Protein AF-A0A183FXY1-F1 (afdb_monomer_lite)

InterPro domains:
  IPR011538 NADH-ubiquinone oxidoreductase 51kDa subunit, FMN-binding domain [PF01512] (87-185)
  IPR037225 NADH-ubiquinone oxidoreductase 51kDa subunit, FMN-binding domain superfamily [G3DSA:3.40.50.11540] (92-187)
  IPR037225 NADH-ubiquinone oxidoreductase 51kDa subunit, FMN-binding domain superfamily [SSF142019] (44-185)
  IPR050837 Complex I 51 kDa subunit [PTHR11780] (28-186)

Sequence (188 aa):
MASPIFLGSRAFGAVTRVAIRGTATAAPTQQKKPEKTSFGNLKDSDRIFTNLYGRHDYRLKGALARGDWYKTKEIILKGSEWIINEVRTSGLRGRGGAGFPAGMKWSFMSKPFDGRPKYLVVNADEGEPGTCKDREIMRHDPHKLIEGCLIAGVAMGARAAYIYIRGEFYNEACILQEAIAEAYKVRD

pLDDT: mean 84.93, std 19.51, range [33.94, 98.12]

Organism: Heligmosomoides polygyrus (NCBI:txid6339)

Structure (mmCIF, N/CA/C/O backbone):
data_AF-A0A183FXY1-F1
#
_entry.id   AF-A0A183FXY1-F1
#
loop_
_atom_site.group_PDB
_atom_site.id
_atom_site.type_symbol
_atom_site.label_atom_id
_atom_site.label_alt_id
_atom_site.label_comp_id
_atom_site.label_asym_id
_atom_site.label_entity_id
_atom_site.label_seq_id
_atom_site.pdbx_PDB_ins_code
_atom_site.Cartn_x
_atom_site.Cartn_y
_atom_site.Cartn_z
_atom_site.occupancy
_atom_site.B_iso_or_equiv
_atom_site.auth_seq_id
_atom_site.auth_comp_id
_atom_site.auth_asym_id
_atom_site.auth_atom_id
_atom_site.pdbx_PDB_model_num
ATOM 1 N N . MET A 1 1 ? 43.229 -16.979 120.123 1.00 41.72 1 MET A N 1
ATOM 2 C CA . MET A 1 1 ? 42.883 -17.486 118.778 1.00 41.72 1 MET A CA 1
ATOM 3 C C . MET A 1 1 ? 41.451 -17.084 118.472 1.00 41.72 1 MET A C 1
ATOM 5 O O . MET A 1 1 ? 40.574 -17.463 119.234 1.00 41.72 1 MET A O 1
ATOM 9 N N . ALA A 1 2 ? 41.222 -16.320 117.406 1.00 36.84 2 ALA A N 1
ATOM 10 C CA . ALA A 1 2 ? 39.918 -16.182 116.760 1.00 36.84 2 ALA A CA 1
ATOM 11 C C . ALA A 1 2 ? 40.165 -15.861 115.277 1.00 36.84 2 ALA A C 1
ATOM 13 O O . ALA A 1 2 ? 40.899 -14.926 114.962 1.00 36.84 2 ALA A O 1
ATOM 14 N N . SER A 1 3 ? 39.621 -16.713 114.409 1.00 35.75 3 SER A N 1
ATOM 15 C CA . SER A 1 3 ? 39.750 -16.696 112.949 1.00 35.75 3 SER A CA 1
ATOM 16 C C . SER A 1 3 ? 38.706 -15.783 112.277 1.00 35.75 3 SER A C 1
ATOM 18 O O . SER A 1 3 ? 37.659 -15.531 112.872 1.00 35.75 3 SER A O 1
ATOM 20 N N . PRO A 1 4 ? 38.955 -15.329 111.031 1.00 48.28 4 PRO A N 1
ATOM 21 C CA . PRO A 1 4 ? 38.070 -14.463 110.245 1.00 48.28 4 PRO A CA 1
ATOM 22 C C . PRO A 1 4 ? 37.174 -15.261 109.278 1.00 48.28 4 PRO A C 1
ATOM 24 O O . PRO A 1 4 ? 37.560 -16.356 108.879 1.00 48.28 4 PRO A O 1
ATOM 27 N N . ILE A 1 5 ? 36.041 -14.698 108.822 1.00 39.12 5 ILE A N 1
ATOM 28 C CA . ILE A 1 5 ? 35.325 -15.151 107.606 1.00 39.12 5 ILE A CA 1
ATOM 29 C C . ILE A 1 5 ? 34.769 -13.954 106.804 1.00 39.12 5 ILE A C 1
ATOM 31 O O . ILE A 1 5 ? 34.380 -12.926 107.350 1.00 39.12 5 ILE A O 1
ATOM 35 N N . PHE A 1 6 ? 34.824 -14.151 105.485 1.00 35.97 6 PHE A N 1
ATOM 36 C CA . PHE A 1 6 ? 34.785 -13.267 104.320 1.00 35.97 6 PHE A CA 1
ATOM 37 C C . PHE A 1 6 ? 33.468 -12.537 103.987 1.00 35.97 6 PHE A C 1
ATOM 39 O 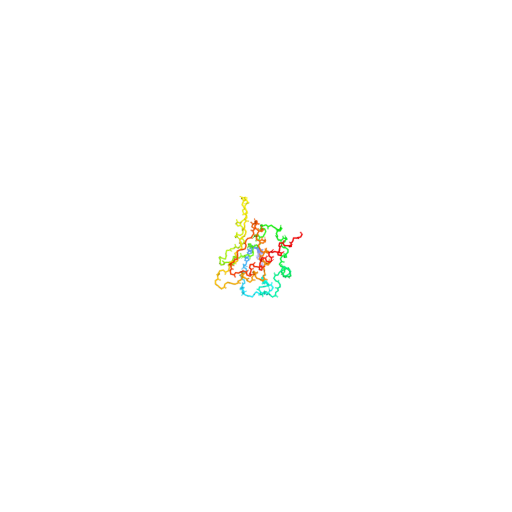O . PHE A 1 6 ? 32.367 -12.992 104.284 1.00 35.97 6 PHE A O 1
ATOM 46 N N . LEU A 1 7 ? 33.643 -11.431 103.250 1.00 37.41 7 LEU A N 1
ATOM 47 C CA . LEU A 1 7 ? 32.643 -10.510 102.705 1.00 37.41 7 LEU A CA 1
ATOM 48 C C . LEU A 1 7 ? 32.121 -10.967 101.324 1.00 37.41 7 LEU A C 1
ATOM 50 O O . LEU A 1 7 ? 32.873 -11.490 100.503 1.00 37.41 7 LEU A O 1
ATOM 54 N N . GLY A 1 8 ? 30.825 -10.749 101.082 1.00 33.94 8 GLY A N 1
ATOM 55 C CA . GLY A 1 8 ? 30.068 -11.263 99.939 1.00 33.94 8 GLY A CA 1
ATOM 56 C C . GLY A 1 8 ? 30.298 -10.579 98.586 1.00 33.94 8 GLY A C 1
ATOM 57 O O . GLY A 1 8 ? 30.745 -9.438 98.487 1.00 33.94 8 GLY A O 1
ATOM 58 N N . SER A 1 9 ? 29.916 -11.293 97.528 1.00 38.78 9 SER A N 1
ATOM 59 C CA . SER A 1 9 ? 29.898 -10.835 96.137 1.00 38.78 9 SER A CA 1
ATOM 60 C C . SER A 1 9 ? 28.457 -10.809 95.606 1.00 38.78 9 SER A C 1
ATOM 62 O O . SER A 1 9 ? 27.709 -11.777 95.728 1.00 38.78 9 SER A O 1
ATOM 64 N N . ARG A 1 10 ? 28.049 -9.663 95.041 1.00 40.28 10 ARG A N 1
ATOM 65 C CA . ARG A 1 10 ? 26.762 -9.461 94.354 1.00 40.28 10 ARG A CA 1
ATOM 66 C C . ARG A 1 10 ? 26.875 -9.905 92.893 1.00 40.28 10 ARG A C 1
ATOM 68 O O . ARG A 1 10 ? 27.791 -9.482 92.195 1.00 40.28 10 ARG A O 1
ATOM 75 N N . ALA A 1 11 ? 25.907 -10.691 92.429 1.00 41.00 11 ALA A N 1
ATOM 76 C CA . ALA A 1 11 ? 25.738 -11.058 91.026 1.00 41.00 11 ALA A CA 1
ATOM 77 C C . ALA A 1 11 ? 25.043 -9.928 90.238 1.00 41.00 11 ALA A C 1
ATOM 79 O O . ALA A 1 11 ? 24.015 -9.411 90.675 1.00 41.00 11 ALA A O 1
ATOM 80 N N . PHE A 1 12 ? 25.583 -9.567 89.070 1.00 43.31 12 PHE A N 1
ATOM 81 C CA . PHE A 1 12 ? 24.933 -8.700 88.081 1.00 43.31 12 PHE A CA 1
ATOM 82 C C . PHE A 1 12 ? 24.407 -9.556 86.920 1.00 43.31 12 PHE A C 1
ATOM 84 O O . PHE A 1 12 ? 25.153 -10.337 86.332 1.00 43.31 12 PHE A O 1
ATOM 91 N N . GLY A 1 13 ? 23.111 -9.425 86.623 1.00 37.84 13 GLY A N 1
ATOM 92 C CA . GLY A 1 13 ? 22.414 -10.150 85.559 1.00 37.84 13 GLY A CA 1
ATOM 93 C C . GLY A 1 13 ? 22.766 -9.655 84.152 1.00 37.84 13 GLY A C 1
ATOM 94 O O . GLY A 1 13 ? 23.049 -8.477 83.938 1.00 37.84 13 GLY A O 1
ATOM 95 N N . ALA A 1 14 ? 22.743 -10.577 83.189 1.00 46.25 14 ALA A N 1
ATOM 96 C CA . ALA A 1 14 ? 23.052 -10.329 81.786 1.00 46.25 14 ALA A CA 1
ATOM 97 C C . ALA A 1 14 ? 21.961 -9.489 81.095 1.00 46.25 14 ALA A C 1
ATOM 99 O O . ALA A 1 14 ? 20.784 -9.844 81.109 1.00 46.25 14 ALA A O 1
ATOM 100 N N . VAL A 1 15 ? 22.362 -8.394 80.445 1.00 49.00 15 VAL A N 1
ATOM 101 C CA . VAL A 1 15 ? 21.489 -7.557 79.610 1.00 49.00 15 VAL A CA 1
ATOM 102 C C . VAL A 1 15 ? 21.412 -8.163 78.207 1.00 49.00 15 VAL A C 1
ATOM 104 O O . VAL A 1 15 ? 22.404 -8.212 77.481 1.00 49.00 15 VAL A O 1
ATOM 107 N N . THR A 1 16 ? 20.230 -8.622 77.805 1.00 44.84 16 THR A N 1
ATOM 108 C CA . THR A 1 16 ? 19.962 -9.107 76.445 1.00 44.84 16 THR A CA 1
ATOM 109 C C . THR A 1 16 ? 19.869 -7.916 75.484 1.00 44.84 16 THR A C 1
ATOM 111 O O . THR A 1 16 ? 19.003 -7.056 75.632 1.00 44.84 16 THR A O 1
ATOM 114 N N . ARG A 1 17 ? 20.753 -7.837 74.480 1.00 46.50 17 ARG A N 1
ATOM 115 C CA . ARG A 1 17 ? 20.643 -6.850 73.390 1.00 46.50 17 ARG A CA 1
ATOM 116 C C . ARG A 1 17 ? 19.434 -7.187 72.511 1.00 46.50 17 ARG A C 1
ATOM 118 O O . ARG A 1 17 ? 19.449 -8.188 71.800 1.00 46.50 17 ARG A O 1
ATOM 125 N N . VAL A 1 18 ? 18.418 -6.327 72.511 1.00 46.75 18 VAL A N 1
ATOM 126 C CA . VAL A 1 18 ? 17.341 -6.345 71.512 1.00 46.75 18 VAL A CA 1
ATOM 127 C C . VAL A 1 18 ? 17.894 -5.776 70.203 1.00 46.75 18 VAL A C 1
ATOM 129 O O . VAL A 1 18 ? 18.288 -4.613 70.140 1.00 46.75 18 VAL A O 1
ATOM 132 N N . ALA A 1 19 ? 17.956 -6.597 69.154 1.00 50.25 19 ALA A N 1
ATOM 133 C CA . ALA A 1 19 ? 18.307 -6.144 67.814 1.00 50.25 19 ALA A CA 1
ATOM 134 C C . ALA A 1 19 ? 17.105 -5.419 67.187 1.00 50.25 19 ALA A C 1
ATOM 136 O O . ALA A 1 19 ? 16.109 -6.045 66.826 1.00 50.25 19 ALA A O 1
ATOM 137 N N . ILE A 1 20 ? 17.200 -4.097 67.044 1.00 50.25 20 ILE A N 1
ATOM 138 C CA . ILE A 1 20 ? 16.256 -3.308 66.248 1.00 50.25 20 ILE A CA 1
ATOM 139 C C . ILE A 1 20 ? 16.501 -3.669 64.776 1.00 50.25 20 ILE A C 1
ATOM 141 O O . ILE A 1 20 ? 17.513 -3.283 64.192 1.00 50.25 20 ILE A O 1
ATOM 145 N N . ARG A 1 21 ? 15.594 -4.444 64.169 1.00 49.81 21 ARG A N 1
ATOM 146 C CA . ARG A 1 21 ? 15.579 -4.652 62.714 1.00 49.81 21 ARG A CA 1
ATOM 147 C C . ARG A 1 21 ? 15.160 -3.341 62.051 1.00 49.81 21 ARG A C 1
ATOM 149 O O . ARG A 1 21 ? 13.977 -3.020 62.014 1.00 49.81 21 ARG A O 1
ATOM 156 N N . GLY A 1 22 ? 16.127 -2.590 61.530 1.00 46.25 22 GLY A N 1
ATOM 157 C CA . GLY A 1 22 ? 15.848 -1.507 60.594 1.00 46.25 22 GLY A CA 1
ATOM 158 C C . GLY A 1 22 ? 15.156 -2.073 59.353 1.00 46.25 22 GLY A C 1
ATOM 159 O O . GLY A 1 22 ? 15.640 -3.033 58.752 1.00 46.25 22 GLY A O 1
ATOM 160 N N . THR A 1 23 ? 14.010 -1.510 58.975 1.00 50.78 23 THR A N 1
ATOM 161 C CA . THR A 1 23 ? 13.361 -1.801 57.695 1.00 50.78 23 THR A CA 1
ATOM 162 C C . THR A 1 23 ? 14.229 -1.228 56.583 1.00 50.78 23 THR A C 1
ATOM 164 O O . THR A 1 23 ? 14.208 -0.025 56.331 1.00 50.78 23 THR A O 1
ATOM 167 N N . ALA A 1 24 ? 15.030 -2.081 55.944 1.00 49.75 24 ALA A N 1
ATOM 168 C CA . ALA A 1 24 ? 15.768 -1.716 54.746 1.00 49.75 24 ALA A CA 1
ATOM 169 C C . ALA A 1 24 ? 14.765 -1.348 53.644 1.00 49.75 24 ALA A C 1
ATOM 171 O O . ALA A 1 24 ? 14.022 -2.196 53.152 1.00 49.75 24 ALA A O 1
ATOM 172 N N . THR A 1 25 ? 14.721 -0.072 53.273 1.00 54.16 25 THR A N 1
ATOM 173 C CA . THR A 1 25 ? 14.033 0.388 52.067 1.00 54.16 25 THR A CA 1
ATOM 174 C C . THR A 1 25 ? 14.693 -0.272 50.860 1.00 54.16 25 THR A C 1
ATOM 176 O O . THR A 1 25 ? 15.903 -0.127 50.669 1.00 54.16 25 THR A O 1
ATOM 179 N N . ALA A 1 26 ? 13.919 -1.011 50.061 1.00 60.72 26 ALA A N 1
ATOM 180 C CA . ALA A 1 26 ? 14.398 -1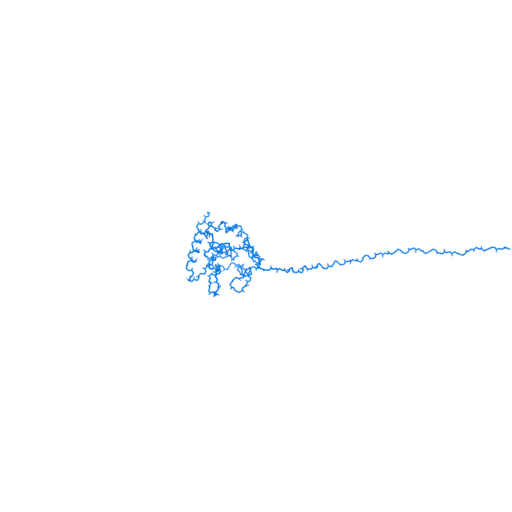.577 48.807 1.00 60.72 26 ALA A CA 1
ATOM 181 C C . ALA A 1 26 ? 14.971 -0.456 47.927 1.00 60.72 26 ALA A C 1
ATOM 183 O O . ALA A 1 26 ? 14.328 0.576 47.726 1.00 60.72 26 ALA A O 1
ATOM 184 N N . ALA A 1 27 ? 16.194 -0.650 47.433 1.00 49.69 27 ALA A N 1
ATOM 185 C CA . ALA A 1 27 ? 16.814 0.276 46.499 1.00 49.69 27 ALA A CA 1
ATOM 186 C C . ALA A 1 27 ? 15.929 0.418 45.246 1.00 49.69 27 ALA A C 1
ATOM 188 O O . ALA A 1 27 ? 15.354 -0.581 44.800 1.00 49.69 27 ALA A O 1
ATOM 189 N N . PRO A 1 28 ? 15.816 1.621 44.654 1.00 49.09 28 PRO A N 1
ATOM 190 C CA . PRO A 1 28 ? 15.123 1.781 43.386 1.00 49.09 28 PRO A CA 1
ATOM 191 C C . PRO A 1 28 ? 15.763 0.844 42.360 1.00 49.09 28 PRO A C 1
ATOM 193 O O . PRO A 1 28 ? 16.985 0.830 42.196 1.00 49.09 28 PRO A O 1
ATOM 196 N N . THR A 1 29 ? 14.939 0.043 41.683 1.00 49.53 29 THR A N 1
ATOM 197 C CA . THR A 1 29 ? 15.362 -0.761 40.535 1.00 49.53 29 THR A CA 1
ATOM 198 C C . THR A 1 29 ? 16.107 0.146 39.567 1.00 49.53 29 THR A C 1
ATOM 200 O O . THR A 1 29 ? 15.514 1.067 39.002 1.00 49.53 29 THR A O 1
ATOM 203 N N . GLN A 1 30 ? 17.410 -0.093 39.404 1.00 51.34 30 GLN A N 1
ATOM 204 C CA . GLN A 1 30 ? 18.225 0.597 38.413 1.00 51.34 30 GLN A CA 1
ATOM 205 C C . GLN A 1 30 ? 17.565 0.395 37.050 1.00 51.34 30 GLN A C 1
ATOM 207 O O . GLN A 1 30 ? 17.509 -0.722 36.535 1.00 51.34 30 GLN A O 1
ATOM 212 N N . GLN A 1 31 ? 17.028 1.475 36.480 1.00 53.31 31 GLN A N 1
ATOM 213 C CA . GLN A 1 31 ? 16.555 1.469 35.104 1.00 53.31 31 GLN A CA 1
ATOM 214 C C . GLN A 1 31 ? 17.722 1.030 34.221 1.00 53.31 31 GLN A C 1
ATOM 216 O O . GLN A 1 31 ? 18.785 1.657 34.215 1.00 53.31 31 GLN A O 1
ATOM 221 N N . LYS A 1 32 ? 17.531 -0.097 33.528 1.00 50.72 32 LYS A N 1
ATOM 222 C CA . LYS A 1 32 ? 18.525 -0.685 32.634 1.00 50.72 32 LYS A CA 1
ATOM 223 C C . LYS A 1 32 ? 18.916 0.391 31.618 1.00 50.72 32 LYS A C 1
ATOM 225 O O . LYS A 1 32 ? 18.077 0.854 30.848 1.00 50.72 32 LYS A O 1
ATOM 230 N N . LYS A 1 33 ? 20.173 0.835 31.666 1.00 40.84 33 LYS A N 1
ATOM 231 C CA . LYS A 1 33 ? 20.731 1.808 30.720 1.00 40.84 33 LYS A CA 1
ATOM 232 C C . LYS A 1 33 ? 20.474 1.272 29.301 1.00 40.84 33 LYS A C 1
ATOM 234 O O . LYS A 1 33 ? 20.730 0.083 29.098 1.00 40.84 33 LYS A O 1
ATOM 239 N N . PRO A 1 34 ? 19.948 2.074 28.355 1.00 57.94 34 PRO A N 1
ATOM 240 C CA . PRO A 1 34 ? 19.624 1.572 27.025 1.00 57.94 34 PRO A CA 1
ATOM 241 C C . PRO A 1 34 ? 20.876 0.940 26.414 1.00 57.94 34 PRO A C 1
ATOM 243 O O . PRO A 1 34 ? 21.945 1.556 26.393 1.00 57.94 34 PRO A O 1
ATOM 246 N N . GLU A 1 35 ? 20.757 -0.322 25.999 1.00 71.44 35 GLU A N 1
ATOM 247 C CA . GLU A 1 35 ? 21.841 -1.036 25.330 1.00 71.44 35 GLU A CA 1
ATOM 248 C C . GLU A 1 35 ? 22.253 -0.253 24.082 1.00 71.44 35 GLU A C 1
ATOM 250 O O . GLU A 1 35 ? 21.414 0.292 23.364 1.00 71.44 35 GLU A O 1
ATOM 255 N N . LYS A 1 36 ? 23.563 -0.164 23.831 1.00 67.75 36 LYS A N 1
ATOM 256 C CA . LYS A 1 36 ? 24.077 0.426 22.594 1.00 67.75 36 LYS A CA 1
ATOM 257 C C . LYS A 1 36 ? 23.619 -0.454 21.434 1.00 67.75 36 LYS A C 1
ATOM 259 O O . LYS A 1 36 ? 24.206 -1.503 21.187 1.00 67.75 36 LYS A O 1
ATOM 264 N N . THR A 1 37 ? 22.576 -0.038 20.733 1.00 80.56 37 THR A N 1
ATOM 265 C CA . THR A 1 37 ? 22.084 -0.744 19.553 1.00 80.56 37 THR A CA 1
ATOM 266 C C . THR A 1 37 ? 22.901 -0.336 18.330 1.00 80.56 37 THR A C 1
ATOM 268 O O . THR A 1 37 ? 23.077 0.852 18.058 1.00 80.56 37 THR A O 1
ATOM 271 N N . SER A 1 38 ? 23.410 -1.319 17.587 1.00 87.62 38 SER A N 1
ATOM 272 C CA . SER A 1 38 ? 23.943 -1.109 16.237 1.00 87.62 38 SER A CA 1
ATOM 273 C C . SER A 1 38 ? 22.779 -1.106 15.242 1.00 87.62 38 SER A C 1
ATOM 275 O O . SER A 1 38 ? 21.894 -1.955 15.329 1.00 87.62 38 SER A O 1
ATOM 277 N N . PHE A 1 39 ? 22.762 -0.145 14.318 1.00 89.25 39 PHE A N 1
ATOM 278 C CA . PHE A 1 39 ? 21.725 -0.000 13.292 1.00 89.25 39 PHE A CA 1
ATOM 279 C C . PHE A 1 39 ? 22.296 -0.308 11.901 1.00 89.25 39 PHE A C 1
ATOM 281 O O . PHE A 1 39 ? 23.498 -0.192 11.684 1.00 89.25 39 PHE A O 1
ATOM 288 N N . GLY A 1 40 ? 21.425 -0.663 10.951 1.00 87.06 40 GLY A N 1
ATOM 289 C CA . GLY A 1 40 ? 21.782 -0.871 9.538 1.00 87.06 40 GLY A CA 1
ATOM 290 C C . GLY A 1 40 ? 21.761 -2.330 9.071 1.00 87.06 40 GLY A C 1
ATOM 291 O O . GLY A 1 40 ? 21.583 -2.581 7.884 1.00 87.06 40 GLY A O 1
ATOM 292 N N . ASN A 1 41 ? 21.845 -3.294 9.988 1.00 91.25 41 ASN A N 1
ATOM 293 C CA . ASN A 1 41 ? 21.760 -4.718 9.658 1.00 91.25 41 ASN A CA 1
ATOM 294 C C . ASN A 1 41 ? 20.294 -5.173 9.561 1.00 91.25 41 ASN A C 1
ATOM 296 O O . ASN A 1 41 ? 19.727 -5.642 10.546 1.00 91.25 41 ASN A O 1
ATOM 300 N N . LEU A 1 42 ? 19.681 -5.019 8.382 1.00 93.69 42 LEU A N 1
ATOM 301 C CA . LEU A 1 42 ? 18.335 -5.525 8.080 1.00 93.69 42 LEU A CA 1
ATOM 302 C C . LEU A 1 42 ? 18.435 -6.886 7.377 1.00 93.69 42 LEU A C 1
ATOM 304 O O . LEU A 1 42 ? 19.065 -6.978 6.321 1.00 93.69 42 LEU A O 1
ATOM 308 N N . LYS A 1 43 ? 17.823 -7.936 7.936 1.00 95.38 43 LYS A N 1
ATOM 309 C CA . LYS A 1 43 ? 17.791 -9.249 7.273 1.00 95.38 43 LYS A CA 1
ATOM 310 C C . LYS A 1 43 ? 16.824 -9.215 6.096 1.00 95.38 43 LYS A C 1
ATOM 312 O O . LYS A 1 43 ? 15.849 -8.469 6.105 1.00 95.38 43 LYS A O 1
ATOM 317 N N . ASP A 1 44 ? 17.032 -10.090 5.118 1.00 94.31 44 ASP A N 1
ATOM 318 C CA . ASP A 1 44 ? 16.118 -10.193 3.976 1.00 94.31 44 ASP A CA 1
ATOM 319 C C . ASP A 1 44 ? 14.693 -10.596 4.389 1.00 94.31 44 ASP A C 1
ATOM 321 O O . ASP A 1 44 ? 13.737 -10.107 3.795 1.00 94.31 44 ASP A O 1
ATOM 325 N N . SER A 1 45 ? 14.542 -11.386 5.459 1.00 95.06 45 SER A N 1
ATOM 326 C CA . SER A 1 45 ? 13.242 -11.723 6.064 1.00 95.06 45 SER A CA 1
ATOM 327 C C . SER A 1 45 ? 12.513 -10.532 6.684 1.00 95.06 45 SER A C 1
ATOM 329 O O . SER A 1 45 ? 11.300 -10.584 6.851 1.00 95.06 45 SER A O 1
ATOM 331 N N . ASP A 1 46 ? 13.243 -9.474 7.042 1.00 95.31 46 ASP A N 1
ATOM 332 C CA . ASP A 1 46 ? 12.689 -8.288 7.698 1.00 95.31 46 ASP A CA 1
ATOM 333 C C . ASP A 1 46 ? 12.256 -7.230 6.662 1.00 95.31 46 ASP A C 1
ATOM 335 O O . ASP A 1 46 ? 11.723 -6.173 7.013 1.00 95.31 46 ASP A O 1
ATOM 339 N N . ARG A 1 47 ? 12.491 -7.484 5.363 1.00 95.56 47 ARG A N 1
ATOM 340 C CA . ARG A 1 47 ? 12.081 -6.591 4.275 1.00 95.56 47 ARG A CA 1
ATOM 341 C C . ARG A 1 47 ? 10.577 -6.696 4.051 1.00 95.56 47 ARG A C 1
ATOM 343 O O . ARG A 1 47 ? 10.063 -7.750 3.703 1.00 95.56 47 ARG A O 1
ATOM 350 N N . ILE A 1 48 ? 9.890 -5.562 4.153 1.00 96.31 48 ILE A N 1
ATOM 351 C CA . ILE A 1 48 ? 8.451 -5.467 3.864 1.00 96.31 48 ILE A CA 1
ATOM 352 C C . ILE A 1 48 ? 8.189 -5.530 2.350 1.00 96.31 48 ILE A C 1
ATOM 354 O O . ILE A 1 48 ? 7.280 -6.219 1.904 1.00 96.31 48 ILE A O 1
ATOM 358 N N . PHE A 1 49 ? 9.000 -4.836 1.545 1.00 96.69 49 PHE A N 1
ATOM 359 C CA . PHE A 1 49 ? 8.900 -4.843 0.081 1.00 96.69 49 PHE A CA 1
ATOM 360 C C . PHE A 1 49 ? 9.812 -5.927 -0.497 1.00 96.69 49 PHE A C 1
ATOM 362 O O . PHE A 1 49 ? 10.993 -5.697 -0.763 1.00 96.69 49 PHE A O 1
ATOM 369 N N . THR A 1 50 ? 9.272 -7.134 -0.639 1.00 96.00 50 THR A N 1
ATOM 370 C CA . THR A 1 50 ? 10.037 -8.340 -0.998 1.00 96.00 50 THR A CA 1
ATOM 371 C C . THR A 1 50 ? 10.260 -8.487 -2.502 1.00 96.00 50 THR A C 1
ATOM 373 O O . THR A 1 50 ? 11.287 -9.024 -2.913 1.00 96.00 50 THR A O 1
ATOM 376 N N . ASN A 1 51 ? 9.360 -7.958 -3.338 1.00 96.69 51 ASN A N 1
ATOM 377 C CA . ASN A 1 51 ? 9.498 -7.989 -4.797 1.00 96.69 51 ASN A CA 1
ATOM 378 C C . ASN A 1 51 ? 10.056 -6.688 -5.390 1.00 96.69 51 ASN A C 1
ATOM 380 O O . ASN A 1 51 ? 9.805 -6.389 -6.548 1.00 96.69 51 ASN A O 1
ATOM 384 N N . LEU A 1 52 ? 10.821 -5.909 -4.621 1.00 94.94 52 LEU A N 1
ATOM 385 C CA . LEU A 1 52 ? 11.258 -4.565 -5.025 1.00 94.94 52 LEU A CA 1
ATOM 386 C C . LEU A 1 52 ? 12.003 -4.522 -6.373 1.00 94.94 52 LEU A C 1
ATOM 388 O O . LEU A 1 52 ? 11.942 -3.521 -7.065 1.00 94.94 52 LEU A O 1
ATOM 392 N N . TYR A 1 53 ? 12.686 -5.606 -6.750 1.00 95.44 53 TYR A N 1
ATOM 393 C CA . TYR A 1 53 ? 13.461 -5.703 -7.993 1.00 95.44 53 TYR A CA 1
ATOM 394 C C . TYR A 1 53 ? 12.741 -6.459 -9.123 1.00 95.44 53 TYR A C 1
ATOM 396 O O . TYR A 1 53 ? 13.394 -6.885 -10.073 1.00 95.44 53 TYR A O 1
ATOM 404 N N . GLY A 1 54 ? 11.438 -6.735 -8.989 1.00 94.75 54 GLY A N 1
ATOM 405 C CA . GLY A 1 54 ? 10.658 -7.432 -10.019 1.00 94.75 54 GLY A CA 1
ATOM 406 C C . GLY A 1 54 ? 11.119 -8.864 -10.317 1.00 94.75 54 GLY A C 1
ATOM 407 O O . GLY A 1 54 ? 10.934 -9.352 -11.428 1.00 94.75 54 GLY A O 1
ATOM 408 N N . ARG A 1 55 ? 11.747 -9.544 -9.345 1.00 95.19 55 ARG A N 1
ATOM 409 C CA . ARG A 1 55 ? 12.251 -10.928 -9.499 1.00 95.19 55 ARG A CA 1
ATOM 410 C C . ARG A 1 55 ? 11.133 -11.969 -9.521 1.00 95.19 55 ARG A C 1
ATOM 412 O O . ARG A 1 55 ? 11.341 -13.092 -9.973 1.00 95.19 55 ARG A O 1
ATOM 419 N N . HIS A 1 56 ? 9.973 -11.604 -8.995 1.00 95.25 56 HIS A N 1
ATOM 420 C CA . HIS A 1 56 ? 8.788 -12.438 -8.900 1.00 95.25 56 HIS A CA 1
ATOM 421 C C . HIS A 1 56 ? 7.609 -11.760 -9.605 1.00 95.25 56 HIS A C 1
ATOM 423 O O . HIS A 1 56 ? 7.638 -10.566 -9.902 1.00 95.25 56 HIS A O 1
ATOM 429 N N . ASP A 1 57 ? 6.556 -12.532 -9.862 1.00 96.38 57 ASP A N 1
ATOM 430 C CA . ASP A 1 57 ? 5.337 -12.045 -10.509 1.00 96.38 57 ASP A CA 1
ATOM 431 C C . ASP A 1 57 ? 4.673 -10.930 -9.681 1.00 96.38 57 ASP A C 1
ATOM 433 O O . ASP A 1 57 ? 4.376 -11.125 -8.502 1.00 96.38 57 ASP A O 1
ATOM 437 N N . TYR A 1 58 ? 4.448 -9.757 -10.274 1.00 96.44 58 TYR A N 1
ATOM 438 C CA . TYR A 1 58 ? 3.806 -8.629 -9.590 1.00 96.44 58 TYR A CA 1
ATOM 439 C C . TYR A 1 58 ? 2.282 -8.782 -9.498 1.00 96.44 58 TYR A C 1
ATOM 441 O O . TYR A 1 58 ? 1.659 -8.075 -8.705 1.00 96.44 58 TYR A O 1
ATOM 449 N N . ARG A 1 59 ? 1.684 -9.682 -10.290 1.00 97.06 59 ARG A N 1
ATOM 450 C CA . ARG A 1 59 ? 0.237 -9.929 -10.319 1.00 97.06 59 ARG A CA 1
ATOM 451 C C . ARG A 1 59 ? -0.263 -10.583 -9.038 1.00 97.06 59 ARG A C 1
ATOM 453 O O . ARG A 1 59 ? 0.519 -11.057 -8.207 1.00 97.06 59 ARG A O 1
ATOM 460 N N . LEU A 1 60 ? -1.585 -10.673 -8.906 1.00 96.44 60 LEU A N 1
ATOM 461 C CA . LEU A 1 60 ? -2.254 -11.154 -7.699 1.00 96.44 60 LEU A CA 1
ATOM 462 C C . LEU A 1 60 ? -1.741 -12.520 -7.228 1.00 96.44 60 LEU A C 1
ATOM 464 O O . LEU A 1 60 ? -1.487 -12.704 -6.042 1.00 96.44 60 LEU A O 1
ATOM 468 N N . LYS A 1 61 ? -1.528 -13.475 -8.143 1.00 96.56 61 LYS A N 1
ATOM 469 C CA . LYS A 1 61 ? -1.009 -14.806 -7.786 1.00 96.56 61 LYS A CA 1
ATOM 470 C C . LYS A 1 61 ? 0.363 -14.720 -7.111 1.00 96.56 61 LYS A C 1
ATOM 472 O O . LYS A 1 61 ? 0.599 -15.396 -6.110 1.00 96.56 61 LYS A O 1
ATOM 477 N N . GLY A 1 62 ? 1.260 -13.898 -7.653 1.00 97.00 62 GLY A N 1
ATOM 478 C CA . GLY A 1 62 ? 2.572 -13.663 -7.064 1.00 97.00 62 GLY A CA 1
ATOM 479 C C . GLY A 1 62 ? 2.485 -12.922 -5.731 1.00 97.00 62 GLY A C 1
ATOM 480 O O . GLY A 1 62 ? 3.201 -13.283 -4.799 1.00 97.00 62 GLY A O 1
ATOM 481 N N . ALA A 1 63 ? 1.594 -11.935 -5.620 1.00 97.19 63 ALA A N 1
ATOM 482 C CA . ALA A 1 63 ? 1.350 -11.197 -4.381 1.00 97.19 63 ALA A CA 1
ATOM 483 C C . ALA A 1 63 ? 0.882 -12.126 -3.244 1.00 97.19 63 ALA A C 1
ATOM 485 O O . ALA A 1 63 ? 1.491 -12.148 -2.174 1.00 97.19 63 ALA A O 1
ATOM 486 N N . LEU A 1 64 ? -0.108 -12.985 -3.513 1.00 96.25 64 LEU A N 1
ATOM 487 C CA . LEU A 1 64 ? -0.597 -13.991 -2.561 1.00 96.25 64 LEU A CA 1
ATOM 488 C C . LEU A 1 64 ? 0.518 -14.944 -2.105 1.00 96.25 64 LEU A C 1
ATOM 490 O O . LEU A 1 64 ? 0.623 -15.257 -0.921 1.00 96.25 64 LEU A O 1
ATOM 494 N N . ALA A 1 65 ? 1.394 -15.370 -3.022 1.00 96.94 65 ALA A N 1
ATOM 495 C CA . ALA A 1 65 ? 2.527 -16.234 -2.687 1.00 96.94 65 ALA A CA 1
ATOM 496 C C . ALA A 1 65 ? 3.556 -15.561 -1.756 1.00 96.94 65 ALA A C 1
ATOM 498 O O . ALA A 1 65 ? 4.287 -16.256 -1.052 1.00 96.94 65 ALA A O 1
ATOM 499 N N . ARG A 1 66 ? 3.614 -14.223 -1.734 1.00 96.25 66 ARG A N 1
ATOM 500 C CA . ARG A 1 66 ? 4.491 -13.437 -0.847 1.00 96.25 66 ARG A CA 1
ATOM 501 C C . ARG A 1 66 ? 3.837 -13.058 0.483 1.00 96.25 66 ARG A C 1
ATOM 503 O O . ARG A 1 66 ? 4.510 -12.468 1.324 1.00 96.25 66 ARG A O 1
ATOM 510 N N . GLY A 1 67 ? 2.569 -13.416 0.685 1.00 96.38 67 GLY A N 1
ATOM 511 C CA . GLY A 1 67 ? 1.817 -13.098 1.898 1.00 96.38 67 GLY A CA 1
ATOM 512 C C . GLY A 1 67 ? 1.046 -11.780 1.840 1.00 96.38 67 GLY A C 1
ATOM 513 O O . GLY A 1 67 ? 0.555 -11.337 2.876 1.00 96.38 67 GLY A O 1
ATOM 514 N N . ASP A 1 68 ? 0.904 -11.170 0.662 1.00 96.94 68 ASP A N 1
ATOM 515 C CA . ASP A 1 68 ? -0.021 -10.048 0.488 1.00 96.94 68 ASP A CA 1
ATOM 516 C C . ASP A 1 68 ? -1.453 -10.561 0.568 1.00 96.94 68 ASP A C 1
ATOM 518 O O . ASP A 1 68 ? -1.732 -11.716 0.228 1.00 96.94 68 ASP A O 1
ATOM 522 N N . TRP A 1 69 ? -2.364 -9.708 1.024 1.00 96.44 69 TRP A N 1
ATOM 523 C CA . TRP A 1 69 ? -3.754 -10.074 1.298 1.00 96.44 69 TRP A CA 1
ATOM 524 C C . TRP A 1 69 ? -3.928 -11.135 2.406 1.00 96.44 69 TRP A C 1
ATOM 526 O O . TRP A 1 69 ? -5.008 -11.713 2.582 1.00 96.44 69 TRP A O 1
ATOM 536 N N . TYR A 1 70 ? -2.877 -11.412 3.186 1.00 96.69 70 TYR A N 1
ATOM 537 C CA . TYR A 1 70 ? -2.934 -12.388 4.268 1.00 96.69 70 TYR A CA 1
ATOM 538 C C . TYR A 1 70 ? -3.730 -11.842 5.455 1.00 96.69 70 TYR A C 1
ATOM 540 O O . TYR A 1 70 ? -3.330 -10.892 6.126 1.00 96.69 70 TYR A O 1
ATOM 548 N N . LYS A 1 71 ? -4.863 -12.490 5.754 1.00 96.56 71 LYS A N 1
ATOM 549 C CA . LYS A 1 71 ? -5.746 -12.144 6.882 1.00 96.56 71 LYS A CA 1
ATOM 550 C C . LYS A 1 71 ? -6.238 -10.691 6.876 1.00 96.56 71 LYS A C 1
ATOM 552 O O . LYS A 1 71 ? -6.687 -10.188 7.907 1.00 96.56 71 LYS A O 1
ATOM 557 N N . THR A 1 72 ? -6.260 -10.030 5.720 1.00 96.19 72 THR A N 1
ATOM 558 C CA . THR A 1 72 ? -6.749 -8.648 5.584 1.00 96.19 72 THR A CA 1
ATOM 559 C C . THR A 1 72 ? -8.187 -8.512 6.082 1.00 96.19 72 THR A C 1
ATOM 561 O O . THR A 1 72 ? -8.520 -7.548 6.766 1.00 96.19 72 THR A O 1
ATOM 564 N N . LYS A 1 73 ? -9.031 -9.524 5.837 1.00 95.56 73 LYS A N 1
ATOM 565 C CA . LYS A 1 73 ? -10.401 -9.591 6.369 1.00 95.56 73 LYS A CA 1
ATOM 566 C C . LYS A 1 73 ? -10.431 -9.546 7.899 1.00 95.56 73 LYS A C 1
ATOM 568 O O . LYS A 1 73 ? -11.205 -8.782 8.464 1.00 95.56 73 LYS A O 1
ATOM 573 N N . GLU A 1 74 ? -9.583 -10.323 8.572 1.00 97.25 74 GLU A N 1
ATOM 574 C CA . GLU A 1 74 ? -9.498 -10.322 10.038 1.00 97.25 74 GLU A CA 1
ATOM 575 C C . GLU A 1 74 ? -9.028 -8.958 10.560 1.00 97.25 74 GLU A C 1
ATOM 577 O O . GLU A 1 74 ? -9.588 -8.449 11.527 1.00 97.25 74 GLU A O 1
ATOM 582 N N . ILE A 1 75 ? -8.043 -8.336 9.899 1.00 96.81 75 ILE A N 1
ATOM 583 C CA . ILE A 1 75 ? -7.540 -6.997 10.250 1.00 96.81 75 ILE A CA 1
ATOM 584 C C . ILE A 1 75 ? -8.658 -5.954 10.156 1.00 96.81 75 ILE A C 1
ATOM 586 O O . ILE A 1 75 ? -8.852 -5.176 11.088 1.00 96.81 75 ILE A O 1
ATOM 590 N N . ILE A 1 76 ? -9.419 -5.959 9.060 1.00 96.00 76 ILE A N 1
ATOM 591 C CA . ILE A 1 76 ? -10.534 -5.029 8.832 1.00 96.00 76 ILE A CA 1
ATOM 592 C C . ILE A 1 76 ? -11.624 -5.206 9.894 1.00 96.00 76 ILE A C 1
ATOM 594 O O . ILE A 1 76 ? -12.143 -4.219 10.417 1.00 96.00 76 ILE A O 1
ATOM 598 N N . LEU A 1 77 ? -11.943 -6.453 10.251 1.00 97.00 77 LEU A N 1
ATOM 599 C CA . LEU A 1 77 ? 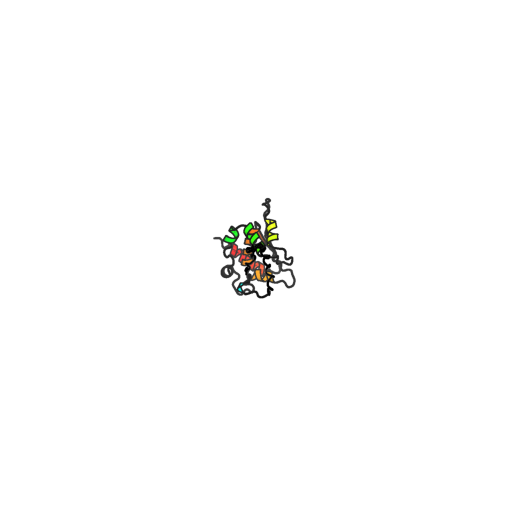-12.977 -6.769 11.239 1.00 97.00 77 LEU A CA 1
ATOM 600 C C . LEU A 1 77 ? -12.604 -6.369 12.674 1.00 97.00 77 LEU A C 1
ATOM 602 O O . LEU A 1 77 ? -13.503 -6.167 13.486 1.00 97.00 77 LEU A O 1
ATOM 606 N N . LYS A 1 78 ? -11.314 -6.191 12.993 1.00 96.44 78 LYS A N 1
ATOM 607 C CA . LYS A 1 78 ? -10.887 -5.634 14.293 1.00 96.44 78 LYS A CA 1
ATOM 608 C C . LYS A 1 78 ? -11.274 -4.161 14.474 1.00 96.44 78 LYS A C 1
ATOM 610 O O . LYS A 1 78 ? -11.284 -3.669 15.599 1.00 96.44 78 LYS A O 1
ATOM 615 N N . GLY A 1 79 ? -11.619 -3.473 13.387 1.00 93.94 79 GLY A N 1
ATOM 616 C CA . GLY A 1 79 ? -12.167 -2.124 13.416 1.00 93.94 79 GLY A CA 1
ATOM 617 C C . GLY A 1 79 ? -11.123 -1.006 13.393 1.00 93.94 79 GLY A C 1
ATOM 618 O O . GLY A 1 79 ? -9.925 -1.199 13.598 1.00 93.94 79 GLY A O 1
ATOM 619 N N . SER A 1 80 ? -11.621 0.202 13.125 1.00 94.31 80 SER A N 1
ATOM 620 C CA . SER A 1 80 ? -10.822 1.413 12.897 1.00 94.31 80 SER A CA 1
ATOM 621 C C . SER A 1 80 ? -9.897 1.761 14.067 1.00 94.31 80 SER A C 1
ATOM 623 O O . SER A 1 80 ? -8.709 2.015 13.859 1.00 94.31 80 SER A O 1
ATOM 625 N N . GLU A 1 81 ? -10.419 1.736 15.295 1.00 94.62 81 GLU A N 1
ATOM 626 C CA . GLU A 1 81 ? -9.662 2.119 16.488 1.00 94.62 81 GLU A CA 1
ATOM 627 C C . GLU A 1 81 ? -8.465 1.193 16.725 1.00 94.62 81 GLU A C 1
ATOM 629 O O . GLU A 1 81 ? -7.357 1.669 16.977 1.00 94.62 81 GLU A O 1
ATOM 634 N N . TRP A 1 82 ? -8.669 -0.120 16.572 1.00 96.69 82 TRP A N 1
ATOM 635 C CA . TRP A 1 82 ? -7.599 -1.101 16.715 1.00 96.69 82 TRP A CA 1
ATOM 636 C C . TRP A 1 82 ? -6.482 -0.849 15.696 1.00 96.69 82 TRP A C 1
ATOM 638 O O . TRP A 1 82 ? -5.321 -0.730 16.083 1.00 96.69 82 TRP A O 1
ATOM 648 N N . ILE A 1 83 ? -6.827 -0.657 14.416 1.00 96.88 83 ILE A N 1
ATOM 649 C CA . ILE A 1 83 ? -5.837 -0.404 13.355 1.00 96.88 83 ILE A CA 1
ATOM 650 C C . ILE A 1 83 ? -5.043 0.883 13.633 1.00 96.88 83 ILE A C 1
ATOM 652 O O . ILE A 1 83 ? -3.815 0.890 13.534 1.00 96.88 83 ILE A O 1
ATOM 656 N N . ILE A 1 84 ? -5.714 1.978 14.008 1.00 95.94 84 ILE A N 1
ATOM 657 C CA . ILE A 1 84 ? -5.042 3.252 14.319 1.00 95.94 84 ILE A CA 1
ATOM 658 C C . ILE A 1 84 ? -4.091 3.093 15.511 1.00 95.94 84 ILE A C 1
ATOM 660 O O . ILE A 1 84 ? -2.982 3.640 15.487 1.00 95.94 84 ILE A O 1
ATOM 664 N N . ASN A 1 85 ? -4.504 2.352 16.542 1.00 96.69 85 ASN A N 1
ATOM 665 C CA . ASN A 1 85 ? -3.683 2.108 17.722 1.00 96.69 85 ASN A CA 1
ATOM 666 C C . ASN A 1 85 ? -2.446 1.264 17.389 1.00 96.69 85 ASN A C 1
ATOM 668 O O . ASN A 1 85 ? -1.353 1.644 17.802 1.00 96.69 85 ASN A O 1
ATOM 672 N N . GLU A 1 86 ? -2.567 0.211 16.578 1.00 97.50 86 GLU A N 1
ATOM 673 C CA . GLU A 1 86 ? -1.411 -0.574 16.114 1.00 97.50 86 GLU A CA 1
ATOM 674 C C . GLU A 1 86 ? -0.416 0.282 15.316 1.00 97.50 86 GLU A C 1
ATOM 676 O O . GLU A 1 86 ? 0.789 0.271 15.582 1.00 97.50 86 GLU A O 1
ATOM 681 N N . VAL A 1 87 ? -0.906 1.118 14.390 1.00 96.44 87 VAL A N 1
ATOM 682 C CA . VAL A 1 87 ? -0.039 2.026 13.618 1.00 96.44 87 VAL A CA 1
ATOM 683 C C . VAL A 1 87 ? 0.634 3.054 14.528 1.00 96.44 87 VAL A C 1
ATOM 685 O O . VAL A 1 87 ? 1.805 3.381 14.324 1.00 96.44 87 VAL A O 1
ATOM 688 N N . ARG A 1 88 ? -0.057 3.549 15.561 1.00 94.88 88 ARG A N 1
ATOM 689 C CA . ARG A 1 88 ? 0.542 4.444 16.559 1.00 94.88 88 ARG A CA 1
ATOM 690 C C . ARG A 1 88 ? 1.635 3.731 17.363 1.00 94.88 88 ARG A C 1
ATOM 692 O O . ARG A 1 88 ? 2.726 4.285 17.490 1.00 94.88 88 ARG A O 1
ATOM 699 N N . THR A 1 89 ? 1.369 2.520 17.847 1.00 97.25 89 THR A N 1
ATOM 700 C CA . THR A 1 89 ? 2.311 1.705 18.632 1.00 97.25 89 THR A CA 1
ATOM 701 C C . THR A 1 89 ? 3.550 1.317 17.826 1.00 97.25 89 THR A C 1
ATOM 703 O O . THR A 1 89 ? 4.651 1.317 18.369 1.00 97.25 89 THR A O 1
ATOM 706 N N . SER A 1 90 ? 3.409 1.085 16.515 1.00 96.56 90 SER A N 1
ATOM 707 C CA . SER A 1 90 ? 4.541 0.784 15.623 1.00 96.56 90 SER A CA 1
ATOM 708 C C . SER A 1 90 ? 5.578 1.912 15.511 1.00 96.56 90 SER A C 1
ATOM 710 O O . SER A 1 90 ? 6.690 1.691 15.033 1.00 96.56 90 SER A O 1
ATOM 712 N N . GLY A 1 91 ? 5.216 3.144 15.892 1.00 95.50 91 GLY A N 1
ATOM 713 C CA . GLY A 1 91 ? 6.079 4.314 15.733 1.00 95.50 91 GLY A CA 1
ATOM 714 C C . GLY A 1 91 ? 6.275 4.750 14.276 1.00 95.50 91 GLY A C 1
ATOM 715 O O . GLY A 1 91 ? 7.202 5.511 13.987 1.00 95.50 91 GLY A O 1
ATOM 716 N N . LEU A 1 92 ? 5.426 4.294 13.344 1.00 96.31 92 LEU A N 1
ATOM 717 C CA . LEU A 1 92 ? 5.532 4.647 11.930 1.00 96.31 92 LEU A CA 1
ATOM 718 C C . LEU A 1 92 ? 5.449 6.169 11.724 1.00 96.31 92 LEU A C 1
ATOM 720 O O . LEU A 1 92 ? 4.517 6.847 12.165 1.00 96.31 92 LEU A O 1
ATOM 724 N N . ARG A 1 93 ? 6.423 6.702 10.984 1.00 95.88 93 ARG A N 1
ATOM 725 C CA . ARG A 1 93 ? 6.500 8.112 10.584 1.00 95.88 93 ARG A CA 1
ATOM 726 C C . ARG A 1 93 ? 6.266 8.252 9.084 1.00 95.88 93 ARG A C 1
ATOM 728 O O . ARG A 1 93 ? 6.557 7.335 8.316 1.00 95.88 93 ARG A O 1
ATOM 735 N N . GLY A 1 94 ? 5.770 9.414 8.670 1.00 92.75 94 GLY A N 1
ATOM 736 C CA . GLY A 1 94 ? 5.538 9.744 7.267 1.00 92.75 94 GLY A CA 1
ATOM 737 C C . GLY A 1 94 ? 6.801 9.588 6.418 1.00 92.75 94 GLY A C 1
ATOM 738 O O . GLY A 1 94 ? 7.889 9.987 6.834 1.00 92.75 94 GLY A O 1
ATOM 739 N N . ARG A 1 95 ? 6.643 9.011 5.221 1.00 93.25 95 ARG A N 1
ATOM 740 C CA . ARG A 1 95 ? 7.742 8.693 4.291 1.00 93.25 95 ARG A CA 1
ATOM 741 C C . ARG A 1 95 ? 7.956 9.720 3.173 1.00 93.25 95 ARG A C 1
ATOM 743 O O . ARG A 1 95 ? 8.871 9.541 2.379 1.00 93.25 95 ARG A O 1
ATOM 750 N N . GLY A 1 96 ? 7.172 10.800 3.146 1.00 84.12 96 GLY A N 1
ATOM 751 C CA . GLY A 1 96 ? 7.293 11.922 2.199 1.00 84.12 96 GLY A CA 1
ATOM 752 C C . GLY A 1 96 ? 8.008 13.147 2.783 1.00 84.12 96 GLY A C 1
ATOM 753 O O . GLY A 1 96 ? 7.482 14.246 2.713 1.00 84.12 96 GLY A O 1
ATOM 754 N N . GLY A 1 97 ? 9.124 12.961 3.493 1.00 84.44 97 GLY A N 1
ATOM 755 C CA . GLY A 1 97 ? 9.972 14.066 3.978 1.00 84.44 97 GLY A CA 1
ATOM 756 C C . GLY A 1 97 ? 9.589 14.673 5.336 1.00 84.44 97 GLY A C 1
ATOM 757 O O . GLY A 1 97 ? 10.438 14.765 6.216 1.00 84.44 97 GLY A O 1
ATOM 758 N N . ALA A 1 98 ? 8.315 15.011 5.574 1.00 86.00 98 ALA A N 1
ATOM 759 C CA . ALA A 1 98 ? 7.904 15.710 6.808 1.00 86.00 98 ALA A CA 1
ATOM 760 C C . ALA A 1 98 ? 8.032 14.876 8.104 1.00 86.00 98 ALA A C 1
ATOM 76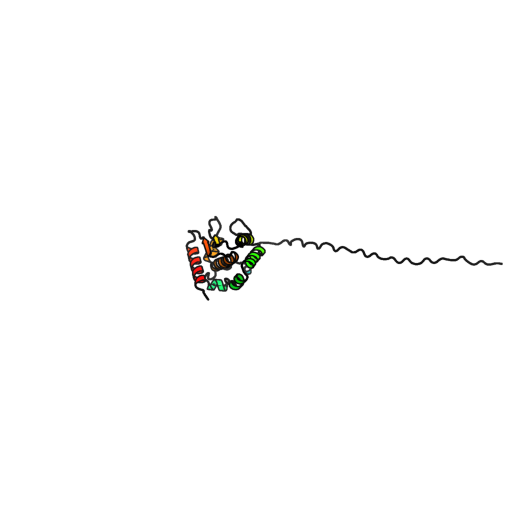2 O O . ALA A 1 98 ? 8.027 15.419 9.207 1.00 86.00 98 ALA A O 1
ATOM 763 N N . GLY A 1 99 ? 8.088 13.543 8.001 1.00 90.38 99 GLY A N 1
ATOM 764 C CA . GLY A 1 99 ? 8.300 12.662 9.155 1.00 90.38 99 GLY A CA 1
ATOM 765 C C . GLY A 1 99 ? 7.212 12.727 10.239 1.00 90.38 99 GLY A C 1
ATOM 766 O O . GLY A 1 99 ? 7.475 12.359 11.386 1.00 90.38 99 GLY A O 1
ATOM 767 N N . PHE A 1 100 ? 6.004 13.196 9.919 1.00 94.31 100 PHE A N 1
ATOM 768 C CA . PHE A 1 100 ? 4.901 13.287 10.881 1.00 94.31 100 PHE A CA 1
ATOM 769 C C . PHE A 1 100 ? 4.421 11.884 11.318 1.00 94.31 100 PHE A C 1
ATOM 771 O O . PHE A 1 100 ? 4.337 11.002 10.459 1.00 94.31 100 PHE A O 1
ATOM 778 N N . PRO A 1 101 ? 4.098 11.629 12.603 1.00 96.56 101 PRO A N 1
ATOM 779 C CA . PRO A 1 101 ? 3.637 10.312 13.058 1.00 96.56 101 PRO A CA 1
ATOM 780 C C . PRO A 1 101 ? 2.346 9.862 12.351 1.00 96.56 101 PRO A C 1
ATOM 782 O O . PRO A 1 101 ? 1.317 10.541 12.417 1.00 96.56 101 PRO A O 1
ATOM 785 N N . ALA A 1 102 ? 2.382 8.706 11.684 1.00 94.81 102 ALA A N 1
ATOM 786 C CA . ALA A 1 102 ? 1.297 8.248 10.814 1.00 94.81 102 ALA A CA 1
ATOM 787 C C . ALA A 1 102 ? 0.006 7.955 11.599 1.00 94.81 102 ALA A C 1
ATOM 789 O O . ALA A 1 102 ? -1.052 8.476 11.250 1.00 94.81 102 ALA A O 1
ATOM 790 N N . GLY A 1 103 ? 0.099 7.214 12.709 1.00 93.31 103 GLY A N 1
ATOM 791 C CA . GLY A 1 103 ? -1.068 6.876 13.537 1.00 93.31 103 GLY A CA 1
ATOM 792 C C . GLY A 1 103 ? -1.743 8.104 14.160 1.00 93.31 103 GLY A C 1
ATOM 793 O O . GLY A 1 103 ? -2.967 8.167 14.259 1.00 93.31 103 GLY A O 1
ATOM 794 N N . MET A 1 104 ? -0.965 9.136 14.512 1.00 94.38 104 MET A N 1
ATOM 795 C CA . MET A 1 104 ? -1.524 10.415 14.965 1.00 94.38 104 MET A CA 1
ATOM 796 C C . MET A 1 104 ? -2.291 11.110 13.836 1.00 94.38 104 MET A C 1
ATOM 798 O O . MET A 1 104 ? -3.428 11.528 14.047 1.00 94.38 104 MET A O 1
ATOM 802 N N . LYS A 1 105 ? -1.720 11.168 12.624 1.00 93.56 105 LYS A N 1
ATOM 803 C CA . LYS A 1 105 ? -2.391 11.764 11.457 1.00 93.56 105 LYS A CA 1
ATOM 804 C C . LYS A 1 105 ? -3.724 11.0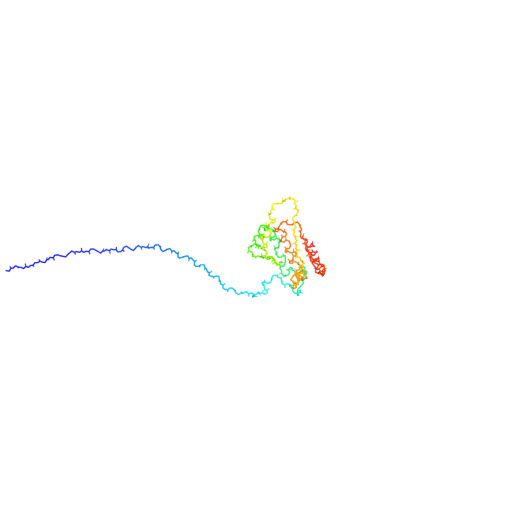80 11.164 1.00 93.56 105 LYS A C 1
ATOM 806 O O . LYS A 1 105 ? -4.714 11.761 10.921 1.00 93.56 105 LYS A O 1
ATOM 811 N N . TRP A 1 106 ? -3.756 9.748 11.211 1.00 94.56 106 TRP A N 1
ATOM 812 C CA . TRP A 1 106 ? -4.968 8.972 10.936 1.00 94.56 106 TRP A CA 1
ATOM 813 C C . TRP A 1 106 ? -6.055 9.210 11.987 1.00 94.56 106 TRP A C 1
ATOM 815 O O . TRP A 1 106 ? -7.227 9.319 11.636 1.00 94.56 106 TRP A O 1
ATOM 825 N N . SER A 1 107 ? -5.679 9.398 13.257 1.00 91.50 107 SER A N 1
ATOM 826 C CA . SER A 1 107 ? -6.643 9.658 14.337 1.00 91.50 107 SER A CA 1
ATOM 827 C C . SER A 1 107 ? -7.427 10.965 14.191 1.00 91.50 107 SER A C 1
ATOM 829 O O . SER A 1 107 ? -8.516 11.097 14.745 1.00 91.50 107 SER A O 1
ATOM 831 N N . PHE A 1 108 ? -6.946 11.918 13.386 1.00 91.44 108 PHE A N 1
ATOM 832 C CA . PHE A 1 108 ? -7.703 13.138 13.089 1.00 91.44 108 PHE A CA 1
ATOM 833 C C . PHE A 1 108 ? -8.995 12.858 12.308 1.00 91.44 108 PHE A C 1
ATOM 835 O O . PHE A 1 108 ? -9.931 13.659 12.370 1.00 91.44 108 PHE A O 1
ATOM 842 N N . MET A 1 109 ? -9.064 11.713 11.621 1.00 87.56 109 MET A N 1
ATOM 843 C CA . MET A 1 109 ? -10.227 11.278 10.846 1.00 87.56 109 MET A CA 1
ATOM 844 C C . MET A 1 109 ? -11.251 10.487 11.669 1.00 87.56 109 MET A C 1
ATOM 846 O O . MET A 1 109 ? -12.363 10.268 11.187 1.00 87.56 109 MET A O 1
ATOM 850 N N . SER A 1 110 ? -10.945 10.125 12.921 1.00 79.69 110 SER A N 1
ATOM 851 C CA . SER A 1 110 ? -11.842 9.379 13.825 1.00 79.69 110 SER A CA 1
ATOM 852 C C . SER A 1 110 ? -13.030 10.200 14.351 1.00 79.69 110 SER A C 1
ATOM 854 O O . SER A 1 110 ? -13.795 9.723 15.183 1.00 79.69 110 SER A O 1
ATOM 856 N N . LYS A 1 111 ? -13.209 11.438 13.875 1.00 80.19 111 LYS A N 1
ATOM 857 C CA . LYS A 1 111 ? -14.350 12.285 14.239 1.00 80.19 111 LYS A CA 1
ATOM 858 C C . LYS A 1 111 ? -15.679 11.666 13.771 1.00 80.19 111 LYS A C 1
ATOM 860 O O . LYS A 1 111 ? -15.691 11.012 12.715 1.00 80.19 111 LYS A O 1
ATOM 865 N N . PRO A 1 112 ? -16.787 11.909 14.504 1.00 82.88 112 PRO A N 1
ATOM 866 C CA . PRO A 1 112 ? -18.126 11.499 14.094 1.00 82.88 112 PRO A CA 1
ATOM 867 C C . PRO A 1 112 ? -18.429 11.899 12.651 1.00 82.88 112 PRO A C 1
ATOM 869 O O . PRO A 1 112 ? -17.941 12.919 12.161 1.00 82.88 112 PRO A O 1
ATOM 872 N N . PHE A 1 113 ? -19.205 11.066 11.964 1.00 84.81 113 PHE A N 1
ATOM 873 C CA . PHE A 1 113 ? -19.593 11.327 10.586 1.00 84.81 113 PHE A CA 1
ATOM 874 C C . PHE A 1 113 ? -20.480 12.575 10.524 1.00 84.81 113 PHE A C 1
ATOM 876 O O . PHE A 1 113 ? -21.530 12.629 11.155 1.00 84.81 113 PHE A O 1
ATOM 883 N N . ASP A 1 114 ? -20.047 13.572 9.760 1.00 87.69 114 ASP A N 1
ATOM 884 C CA . ASP A 1 114 ? -20.700 14.877 9.617 1.00 87.69 114 ASP A CA 1
ATOM 885 C C . ASP A 1 114 ? -21.582 14.962 8.357 1.00 87.69 114 ASP A C 1
ATOM 887 O O . ASP A 1 114 ? -21.935 16.049 7.906 1.00 87.69 114 ASP A O 1
ATOM 891 N N . GLY A 1 115 ? -21.906 13.814 7.753 1.00 89.75 115 GLY A N 1
ATOM 892 C CA . GLY A 1 115 ? -22.655 13.722 6.499 1.00 89.75 115 GLY A CA 1
ATOM 893 C C . GLY A 1 115 ? -21.783 13.740 5.241 1.00 89.75 115 GLY A C 1
ATOM 894 O O . GLY A 1 115 ? -22.273 13.387 4.166 1.00 89.75 115 GLY A O 1
ATOM 895 N N . ARG A 1 116 ? -20.495 14.103 5.335 1.00 91.69 116 ARG A N 1
ATOM 896 C CA . ARG A 1 116 ? -19.606 14.193 4.168 1.00 91.69 116 ARG A CA 1
ATOM 897 C C . ARG A 1 116 ? -18.766 12.927 4.004 1.00 91.69 116 ARG A C 1
ATOM 899 O O . ARG A 1 116 ? -18.185 12.442 4.976 1.00 91.69 116 ARG A O 1
ATOM 906 N N . PRO A 1 117 ? -18.637 12.388 2.778 1.00 93.19 117 PRO A N 1
ATOM 907 C CA . PRO A 1 117 ? -17.763 11.249 2.540 1.00 93.19 117 PRO A CA 1
ATOM 908 C C . PRO A 1 117 ? -16.309 11.620 2.852 1.00 93.19 117 PRO A C 1
ATOM 910 O O . PRO A 1 117 ? -15.801 12.647 2.406 1.00 93.19 117 PRO A O 1
ATOM 913 N N . LYS A 1 118 ? -15.638 10.756 3.612 1.00 94.25 118 LYS A N 1
ATOM 914 C CA . LYS A 1 118 ? -14.200 10.849 3.873 1.00 94.25 118 LYS A CA 1
ATOM 915 C C . LYS A 1 118 ? -13.449 10.182 2.723 1.00 94.25 118 LYS A C 1
ATOM 917 O O . LYS A 1 118 ? -13.920 9.184 2.178 1.00 94.25 118 LYS A O 1
ATOM 922 N N . TYR A 1 119 ? -12.274 10.694 2.384 1.00 95.88 119 TYR A N 1
ATOM 923 C CA . TYR A 1 119 ? -11.454 10.162 1.299 1.00 95.88 119 TYR A CA 1
ATOM 924 C C . TYR A 1 119 ? -10.028 9.912 1.771 1.00 95.88 119 TYR A C 1
ATOM 926 O O . TYR A 1 119 ? -9.499 10.655 2.600 1.00 95.88 119 TYR A O 1
ATOM 934 N N . LEU A 1 120 ? -9.411 8.871 1.219 1.00 96.94 120 LEU A N 1
ATOM 935 C CA . LEU A 1 120 ? -7.978 8.638 1.313 1.00 96.94 120 LEU A CA 1
ATOM 936 C C . LEU A 1 120 ? -7.333 9.143 0.022 1.00 96.94 120 LEU A C 1
ATOM 938 O O . LEU A 1 120 ? -7.765 8.783 -1.069 1.00 96.94 120 LEU A O 1
ATOM 942 N N . VAL A 1 121 ? -6.285 9.950 0.149 1.00 97.62 121 VAL A N 1
ATOM 943 C CA . VAL A 1 121 ? -5.422 10.312 -0.978 1.00 97.62 121 VAL A CA 1
ATOM 944 C C . VAL A 1 121 ? -4.044 9.728 -0.721 1.00 97.62 121 VAL A C 1
ATOM 946 O O . VAL A 1 121 ? -3.426 10.006 0.309 1.00 97.62 121 VAL A O 1
ATOM 949 N N . VAL A 1 122 ? -3.580 8.909 -1.656 1.00 97.50 122 VAL A N 1
ATOM 950 C CA . VAL A 1 122 ? -2.229 8.363 -1.675 1.00 97.50 122 VAL A CA 1
ATOM 951 C C . VAL A 1 122 ? -1.402 9.206 -2.625 1.00 97.50 122 VAL A C 1
ATOM 953 O O . VAL A 1 122 ? -1.723 9.327 -3.805 1.00 97.50 122 VAL A O 1
ATOM 956 N N . ASN A 1 123 ? -0.347 9.806 -2.085 1.00 95.62 123 ASN A N 1
ATOM 957 C CA . ASN A 1 123 ? 0.607 10.555 -2.878 1.00 95.62 123 ASN A CA 1
ATOM 958 C C . ASN A 1 123 ? 1.646 9.588 -3.457 1.00 95.62 123 ASN A C 1
ATOM 960 O O . ASN A 1 123 ? 2.525 9.153 -2.715 1.00 95.62 123 ASN A O 1
ATOM 964 N N . ALA A 1 124 ? 1.522 9.256 -4.740 1.00 94.44 124 ALA A N 1
ATOM 965 C CA . ALA A 1 124 ? 2.544 8.549 -5.511 1.00 94.44 124 ALA A CA 1
ATOM 966 C C . ALA A 1 124 ? 3.220 9.494 -6.528 1.00 94.44 124 ALA A C 1
ATOM 968 O O . ALA A 1 124 ? 3.675 9.072 -7.594 1.00 94.44 124 ALA A O 1
ATOM 969 N N . ASP A 1 125 ? 3.270 10.790 -6.196 1.00 90.19 125 ASP A N 1
ATOM 970 C CA . ASP A 1 125 ? 4.098 11.772 -6.883 1.00 90.19 125 ASP A CA 1
ATOM 971 C C . ASP A 1 125 ? 5.547 11.644 -6.418 1.00 90.19 125 ASP A C 1
ATOM 973 O O . ASP A 1 125 ? 5.893 12.000 -5.291 1.00 90.19 125 ASP A O 1
ATOM 977 N N . GLU A 1 126 ? 6.405 11.146 -7.300 1.00 87.62 126 GLU A N 1
ATOM 978 C CA . GLU A 1 126 ? 7.839 11.039 -7.052 1.00 87.62 126 GLU A CA 1
ATOM 979 C C . GLU A 1 126 ? 8.600 12.162 -7.777 1.00 87.62 126 GLU A C 1
ATOM 981 O O . GLU A 1 126 ? 9.511 11.940 -8.579 1.00 87.62 126 GLU A O 1
ATOM 986 N N . GLY A 1 127 ? 8.151 13.397 -7.525 1.00 85.56 127 GLY A N 1
ATOM 987 C CA . GLY A 1 127 ? 8.702 14.678 -7.991 1.00 85.56 127 GLY A CA 1
ATOM 988 C C . GLY A 1 127 ? 10.180 14.916 -7.683 1.00 85.56 127 GLY A C 1
ATOM 989 O O . GLY A 1 127 ? 10.883 15.602 -8.422 1.00 85.56 127 GLY A O 1
ATOM 990 N N . GLU A 1 128 ? 10.626 14.381 -6.553 1.00 88.56 128 GLU A N 1
ATOM 991 C CA . GLU A 1 128 ? 11.860 14.775 -5.883 1.00 88.56 128 GLU A CA 1
ATOM 992 C C . GLU A 1 128 ? 13.113 14.202 -6.579 1.00 88.56 128 GLU A C 1
ATOM 994 O O . GLU A 1 128 ? 13.180 12.995 -6.835 1.00 88.56 128 GLU A O 1
ATOM 999 N N . PRO A 1 129 ? 14.146 15.025 -6.855 1.00 87.50 129 PRO A N 1
ATOM 1000 C CA . PRO A 1 129 ? 15.398 14.538 -7.425 1.00 87.50 129 PRO A CA 1
ATOM 1001 C C . PRO A 1 129 ? 16.046 13.457 -6.552 1.00 87.50 129 PRO A C 1
ATOM 1003 O O . PRO A 1 129 ? 16.285 13.663 -5.365 1.00 87.50 129 PRO A O 1
ATOM 1006 N N . GLY A 1 130 ? 16.376 12.314 -7.159 1.00 88.25 130 GLY A N 1
ATOM 1007 C CA . GLY A 1 130 ? 17.020 11.190 -6.470 1.00 88.25 130 GLY A CA 1
ATOM 1008 C C . GLY A 1 130 ? 16.065 10.241 -5.736 1.00 88.25 130 GLY A C 1
ATOM 1009 O O . GLY A 1 130 ? 16.536 9.263 -5.155 1.00 88.25 130 GLY A O 1
ATOM 1010 N N . THR A 1 131 ? 14.750 10.471 -5.783 1.00 90.06 131 THR A N 1
ATOM 1011 C CA . THR A 1 131 ? 13.749 9.569 -5.198 1.00 90.06 131 THR A CA 1
ATOM 1012 C C . THR A 1 131 ? 13.235 8.599 -6.274 1.00 90.06 131 THR A C 1
ATOM 1014 O O . THR A 1 131 ? 12.837 9.022 -7.354 1.00 90.06 131 THR A O 1
ATOM 1017 N N . CYS A 1 132 ? 13.301 7.288 -6.009 1.00 92.19 132 CYS A N 1
ATOM 1018 C CA . CYS A 1 132 ? 12.804 6.219 -6.901 1.00 92.19 132 CYS A CA 1
ATOM 1019 C C . CYS A 1 132 ? 12.031 5.101 -6.168 1.00 92.19 132 CYS A C 1
ATOM 1021 O O . CYS A 1 132 ? 11.691 4.075 -6.751 1.00 92.19 132 CYS A O 1
ATOM 1023 N N . LYS A 1 133 ? 11.793 5.270 -4.864 1.00 92.31 133 LYS A N 1
ATOM 1024 C CA . LYS A 1 133 ? 11.180 4.271 -3.982 1.00 92.31 133 LYS A CA 1
ATOM 1025 C C . LYS A 1 133 ? 9.722 3.961 -4.362 1.00 92.31 133 LYS A C 1
ATOM 1027 O O . LYS A 1 133 ? 9.316 2.804 -4.286 1.00 92.31 133 LYS A O 1
ATOM 1032 N N . ASP A 1 134 ? 8.946 4.969 -4.755 1.00 94.88 134 ASP A N 1
ATOM 1033 C CA . ASP A 1 134 ? 7.506 4.848 -4.992 1.00 94.88 134 ASP A CA 1
ATOM 1034 C C . ASP A 1 134 ? 7.257 4.186 -6.355 1.00 94.88 134 ASP A C 1
ATOM 1036 O O . ASP A 1 134 ? 6.380 3.325 -6.487 1.00 94.88 134 ASP A O 1
ATOM 1040 N N . ARG A 1 135 ? 8.098 4.503 -7.349 1.00 95.25 135 ARG A N 1
ATOM 1041 C CA . ARG A 1 135 ? 8.090 3.866 -8.671 1.00 95.25 135 ARG A CA 1
ATOM 1042 C C . ARG A 1 135 ? 8.282 2.354 -8.606 1.00 95.25 135 ARG A C 1
ATOM 1044 O O . ARG A 1 135 ? 7.517 1.625 -9.235 1.00 95.25 135 ARG A O 1
ATOM 1051 N N . GLU A 1 136 ? 9.259 1.869 -7.841 1.00 95.62 136 GLU A N 1
ATOM 1052 C CA . GLU A 1 136 ? 9.527 0.425 -7.746 1.00 95.62 136 GLU A CA 1
ATOM 1053 C C . GLU A 1 136 ? 8.366 -0.330 -7.076 1.00 95.62 136 GLU A C 1
ATOM 1055 O O . GLU A 1 136 ? 7.995 -1.419 -7.517 1.00 95.62 136 GLU A O 1
ATOM 1060 N N . ILE A 1 137 ? 7.716 0.274 -6.073 1.00 96.50 137 ILE A N 1
ATOM 1061 C CA . ILE A 1 137 ? 6.526 -0.311 -5.433 1.00 96.50 137 ILE A CA 1
ATOM 1062 C C . ILE A 1 137 ? 5.374 -0.416 -6.438 1.00 96.50 137 ILE A C 1
ATOM 1064 O O . ILE A 1 137 ? 4.763 -1.478 -6.548 1.00 96.50 137 ILE A O 1
ATOM 1068 N N . MET A 1 138 ? 5.094 0.641 -7.208 1.00 96.69 138 MET A N 1
ATOM 1069 C CA . MET A 1 138 ? 4.002 0.622 -8.190 1.00 96.69 138 MET A CA 1
ATOM 1070 C C . MET A 1 138 ? 4.223 -0.393 -9.319 1.00 96.69 138 MET A C 1
ATOM 1072 O O . MET A 1 138 ? 3.263 -1.006 -9.778 1.00 96.69 138 MET A O 1
ATOM 1076 N N . ARG A 1 139 ? 5.469 -0.593 -9.766 1.00 95.69 139 ARG A N 1
ATOM 1077 C CA . ARG A 1 139 ? 5.785 -1.518 -10.872 1.00 95.69 139 ARG A CA 1
ATOM 1078 C C . ARG A 1 139 ? 5.870 -2.972 -10.445 1.00 95.69 139 ARG A C 1
ATOM 1080 O O . ARG A 1 139 ? 5.518 -3.854 -11.224 1.00 95.69 139 ARG A O 1
ATOM 1087 N N . HIS A 1 140 ? 6.419 -3.231 -9.263 1.00 97.31 140 HIS A N 1
ATOM 1088 C CA . HIS A 1 140 ? 6.837 -4.580 -8.891 1.00 97.31 140 HIS A CA 1
ATOM 1089 C C . HIS A 1 140 ? 6.050 -5.165 -7.721 1.00 97.31 140 HIS A C 1
ATOM 1091 O O . HIS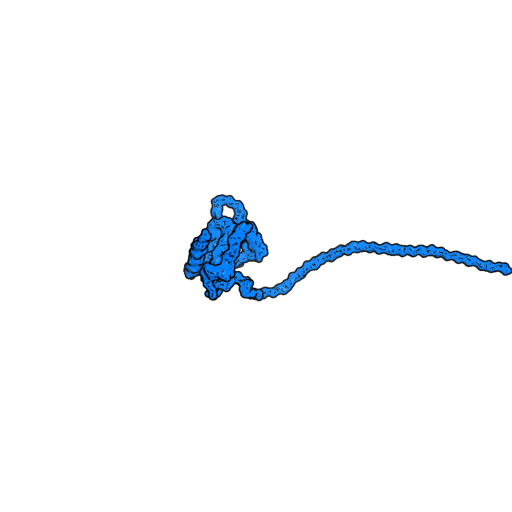 A 1 140 ? 5.986 -6.389 -7.587 1.00 97.31 140 HIS A O 1
ATOM 1097 N N . ASP A 1 141 ? 5.404 -4.333 -6.904 1.00 96.81 141 ASP A N 1
ATOM 1098 C CA . ASP A 1 141 ? 4.616 -4.796 -5.761 1.00 96.81 141 ASP A CA 1
ATOM 1099 C C . ASP A 1 141 ? 3.301 -4.002 -5.561 1.00 96.81 141 ASP A C 1
ATOM 1101 O O . ASP A 1 141 ? 3.004 -3.551 -4.448 1.00 96.81 141 ASP A O 1
ATOM 1105 N N . PRO A 1 142 ? 2.482 -3.817 -6.623 1.00 97.88 142 PRO A N 1
ATOM 1106 C CA . PRO A 1 142 ? 1.312 -2.936 -6.586 1.00 97.88 142 PRO A CA 1
ATOM 1107 C C . PRO A 1 142 ? 0.225 -3.415 -5.616 1.00 97.88 142 PRO A C 1
ATOM 1109 O O . PRO A 1 142 ? -0.454 -2.601 -4.993 1.00 97.88 142 PRO A O 1
ATOM 1112 N N . HIS A 1 143 ? 0.076 -4.731 -5.432 1.00 98.12 143 HIS A N 1
ATOM 1113 C CA . HIS A 1 143 ? -0.918 -5.311 -4.520 1.00 98.12 143 HIS A CA 1
ATOM 1114 C C . HIS A 1 143 ? -0.706 -4.886 -3.065 1.00 98.12 143 HIS A C 1
ATOM 1116 O O . HIS A 1 143 ? -1.679 -4.614 -2.367 1.00 98.12 143 HIS A O 1
ATOM 1122 N N . LYS A 1 144 ? 0.548 -4.695 -2.639 1.00 97.62 144 LYS A N 1
ATOM 1123 C CA . LYS A 1 144 ? 0.882 -4.177 -1.305 1.00 97.62 144 LYS A CA 1
ATOM 1124 C C . LYS A 1 144 ? 0.371 -2.757 -1.083 1.00 97.62 144 LYS A C 1
ATOM 1126 O O . LYS A 1 144 ? -0.120 -2.421 -0.005 1.00 97.62 144 LYS A O 1
ATOM 1131 N N . LEU A 1 145 ? 0.475 -1.917 -2.116 1.00 97.69 145 LEU A N 1
ATOM 1132 C CA . LEU A 1 145 ? -0.051 -0.555 -2.087 1.00 97.69 145 LEU A CA 1
ATOM 1133 C C . LEU A 1 145 ? -1.581 -0.566 -1.998 1.00 97.69 145 LEU A C 1
ATOM 1135 O O . LEU A 1 145 ? -2.151 0.171 -1.193 1.00 97.69 145 LEU A O 1
ATOM 1139 N N . ILE A 1 146 ? -2.239 -1.415 -2.789 1.00 97.88 146 ILE A N 1
ATOM 1140 C CA . ILE A 1 146 ? -3.704 -1.532 -2.822 1.00 97.88 146 ILE A CA 1
ATOM 1141 C C . ILE A 1 146 ? -4.238 -2.061 -1.481 1.00 97.88 146 ILE A C 1
ATOM 1143 O O . ILE A 1 146 ? -5.177 -1.484 -0.927 1.00 97.88 146 ILE A O 1
ATOM 1147 N N . GLU A 1 147 ? -3.613 -3.092 -0.910 1.00 98.00 147 GLU A N 1
ATOM 1148 C CA . GLU A 1 147 ? -3.953 -3.600 0.424 1.00 98.00 147 GLU A CA 1
ATOM 1149 C C . GLU A 1 147 ? -3.771 -2.513 1.496 1.00 98.00 147 GLU A C 1
ATOM 1151 O O . GLU A 1 147 ? -4.657 -2.289 2.327 1.00 98.00 147 GLU A O 1
ATOM 1156 N N . GLY A 1 148 ? -2.667 -1.762 1.432 1.00 97.56 148 GLY A N 1
ATOM 1157 C CA . GLY A 1 148 ? -2.435 -0.612 2.303 1.00 97.56 148 GLY A CA 1
ATOM 1158 C C . GLY A 1 148 ? -3.527 0.457 2.181 1.00 97.56 148 GLY A C 1
ATOM 1159 O O . GLY A 1 148 ? -3.968 0.998 3.199 1.00 97.56 148 GLY A O 1
ATOM 1160 N N . CYS A 1 149 ? -4.018 0.726 0.964 1.00 97.88 149 CYS A N 1
ATOM 1161 C CA . CYS A 1 149 ? -5.140 1.641 0.731 1.00 97.88 149 CYS A CA 1
ATOM 1162 C C . CYS A 1 149 ? -6.426 1.146 1.393 1.00 97.88 149 CYS A C 1
ATOM 1164 O O . CYS A 1 149 ? -7.150 1.947 1.986 1.00 97.88 149 CYS A O 1
ATOM 1166 N N . LEU A 1 150 ? -6.704 -0.157 1.318 1.00 97.12 150 LEU A N 1
ATOM 1167 C CA . LEU A 1 150 ? -7.882 -0.754 1.939 1.00 97.12 150 LEU A CA 1
ATOM 1168 C C . LEU A 1 150 ? -7.815 -0.649 3.467 1.00 97.12 150 LEU A C 1
ATOM 1170 O O . LEU A 1 150 ? -8.753 -0.146 4.087 1.00 97.12 150 LEU A O 1
ATOM 1174 N N . ILE A 1 151 ? -6.698 -1.060 4.073 1.00 97.25 151 ILE A N 1
ATOM 1175 C CA . ILE A 1 151 ? -6.515 -1.028 5.532 1.00 97.25 151 ILE A CA 1
ATOM 1176 C C . ILE A 1 151 ? -6.569 0.414 6.051 1.00 97.25 151 ILE A C 1
ATOM 1178 O O . ILE A 1 151 ? -7.293 0.701 7.006 1.00 97.25 151 ILE A O 1
ATOM 1182 N N . ALA A 1 152 ? -5.855 1.343 5.407 1.00 96.75 152 ALA A N 1
ATOM 1183 C CA . ALA A 1 152 ? -5.879 2.756 5.781 1.00 96.75 152 ALA A CA 1
ATOM 1184 C C . ALA A 1 152 ? -7.263 3.389 5.555 1.00 96.75 152 ALA A C 1
ATOM 1186 O O . ALA A 1 152 ? -7.719 4.201 6.364 1.00 96.75 152 ALA A O 1
ATOM 1187 N N . GLY A 1 153 ? -7.949 3.002 4.476 1.00 96.19 153 GLY A N 1
ATOM 1188 C CA . GLY A 1 153 ? -9.304 3.442 4.166 1.00 96.19 153 GLY A CA 1
ATOM 1189 C C . GLY A 1 153 ? -10.296 3.024 5.248 1.00 96.19 153 GLY A C 1
ATOM 1190 O O . GLY A 1 153 ? -11.008 3.875 5.778 1.00 96.19 153 GLY A O 1
ATOM 1191 N N . VAL A 1 154 ? -10.278 1.753 5.657 1.00 95.50 154 VAL A N 1
ATOM 1192 C CA . VAL A 1 154 ? -11.092 1.242 6.774 1.00 95.50 154 VAL A CA 1
ATOM 1193 C C . VAL A 1 154 ? -10.735 1.951 8.079 1.00 95.50 154 VAL A C 1
ATOM 1195 O O . VAL A 1 154 ? -11.630 2.403 8.795 1.00 95.50 154 VAL A O 1
ATOM 1198 N N . ALA A 1 155 ? -9.442 2.116 8.370 1.00 95.38 155 ALA A N 1
ATOM 1199 C CA . ALA A 1 155 ? -8.978 2.790 9.578 1.00 95.38 155 ALA A CA 1
ATOM 1200 C C . ALA A 1 155 ? -9.520 4.221 9.694 1.00 95.38 155 ALA A C 1
ATOM 1202 O O . ALA A 1 155 ? -9.903 4.647 10.777 1.00 95.38 155 ALA A O 1
ATOM 1203 N N . MET A 1 156 ? -9.599 4.962 8.590 1.00 94.44 156 MET A N 1
ATOM 1204 C CA . MET A 1 156 ? -10.080 6.349 8.586 1.00 94.44 156 MET A CA 1
ATOM 1205 C C . MET A 1 156 ? -11.576 6.491 8.257 1.00 94.44 156 MET A C 1
ATOM 1207 O O . MET A 1 156 ? -12.096 7.611 8.255 1.00 94.44 156 MET A O 1
ATOM 1211 N N . GLY A 1 157 ? -12.273 5.387 7.968 1.00 93.56 157 GLY A N 1
ATOM 1212 C CA . GLY A 1 157 ? -13.658 5.402 7.490 1.00 93.56 157 GLY A CA 1
ATOM 1213 C C . GLY A 1 157 ? -13.814 6.095 6.131 1.00 93.56 157 GLY A C 1
ATOM 1214 O O . GLY A 1 157 ? -14.791 6.812 5.912 1.00 93.56 157 GLY A O 1
ATOM 1215 N N . ALA A 1 158 ? -12.827 5.951 5.245 1.00 95.00 158 ALA A N 1
ATOM 1216 C CA . ALA A 1 158 ? -12.847 6.526 3.908 1.00 95.00 158 ALA A CA 1
ATOM 1217 C C . ALA A 1 158 ? -13.795 5.751 2.983 1.00 95.00 158 ALA A C 1
ATOM 1219 O O . ALA A 1 158 ? -13.791 4.523 2.948 1.00 95.00 158 ALA A O 1
ATOM 1220 N N . ARG A 1 159 ? -14.580 6.485 2.191 1.00 94.75 159 ARG A N 1
ATOM 1221 C CA . ARG A 1 159 ? -15.480 5.933 1.171 1.00 94.75 159 ARG A CA 1
ATOM 1222 C C . ARG A 1 159 ? -14.726 5.475 -0.075 1.00 94.75 159 ARG A C 1
ATOM 1224 O O . ARG A 1 159 ? -15.140 4.522 -0.722 1.00 94.75 159 ARG A O 1
ATOM 1231 N N . ALA A 1 160 ? -13.664 6.190 -0.432 1.00 96.06 160 ALA A N 1
ATOM 1232 C CA . ALA A 1 160 ? -12.834 5.884 -1.586 1.00 96.06 160 ALA A CA 1
ATOM 1233 C C . ALA A 1 160 ? -11.379 6.284 -1.325 1.00 96.06 160 ALA A C 1
ATOM 1235 O O . ALA A 1 160 ? -11.101 7.181 -0.519 1.00 96.06 160 ALA A O 1
ATOM 1236 N N . ALA A 1 161 ? -10.475 5.615 -2.036 1.00 97.88 161 ALA A N 1
ATOM 1237 C CA . ALA A 1 161 ? -9.057 5.926 -2.082 1.00 97.88 161 ALA A CA 1
ATOM 1238 C C . ALA A 1 161 ? -8.684 6.387 -3.495 1.00 97.88 161 ALA A C 1
ATOM 1240 O O . ALA A 1 161 ? -9.014 5.717 -4.471 1.00 97.88 161 ALA A O 1
ATOM 1241 N N . TYR A 1 162 ? -7.992 7.518 -3.591 1.00 98.00 162 TYR A N 1
ATOM 1242 C CA . TYR A 1 162 ? -7.448 8.051 -4.835 1.00 98.00 162 TYR A CA 1
ATOM 1243 C C . TYR A 1 162 ? -5.928 8.004 -4.770 1.00 98.00 162 TYR A C 1
ATOM 1245 O O . TYR A 1 162 ? -5.332 8.535 -3.833 1.00 98.00 162 TYR A O 1
ATOM 1253 N N . ILE A 1 163 ? -5.306 7.370 -5.758 1.00 97.94 163 ILE A N 1
ATOM 1254 C CA . ILE A 1 163 ? -3.852 7.305 -5.884 1.00 97.94 163 ILE A CA 1
ATOM 1255 C C . ILE A 1 163 ? -3.454 8.318 -6.950 1.00 97.94 163 ILE A C 1
ATOM 1257 O O . ILE A 1 163 ? -3.818 8.169 -8.114 1.00 97.94 163 ILE A O 1
ATOM 1261 N N . TYR A 1 164 ? -2.760 9.376 -6.539 1.00 97.31 164 TYR A N 1
ATOM 1262 C CA . TYR A 1 164 ? -2.233 10.365 -7.470 1.00 97.31 164 TYR A CA 1
ATOM 1263 C C . TYR A 1 164 ? -0.892 9.878 -8.012 1.00 97.31 164 TYR A C 1
ATOM 1265 O O . TYR A 1 164 ? 0.029 9.654 -7.231 1.00 97.31 164 TYR A O 1
ATOM 1273 N N . ILE A 1 165 ? -0.801 9.725 -9.333 1.00 95.62 165 ILE A N 1
ATOM 1274 C CA . ILE A 1 165 ? 0.399 9.284 -10.048 1.00 95.62 165 ILE A CA 1
ATOM 1275 C C . ILE A 1 165 ? 0.798 10.392 -11.017 1.00 95.62 165 ILE A C 1
ATOM 1277 O O . ILE A 1 165 ? -0.051 10.952 -11.714 1.00 95.62 165 ILE A O 1
ATOM 1281 N N . ARG A 1 166 ? 2.092 10.703 -11.065 1.00 94.00 166 ARG A N 1
ATOM 1282 C CA . ARG A 1 166 ? 2.640 11.710 -11.978 1.00 94.00 166 ARG A CA 1
ATOM 1283 C C . ARG A 1 166 ? 2.563 11.239 -13.441 1.00 94.00 166 ARG A C 1
ATOM 1285 O O . ARG A 1 166 ? 2.642 10.043 -13.717 1.00 94.00 166 ARG A O 1
ATOM 1292 N N . GLY A 1 167 ? 2.445 12.170 -14.388 1.00 93.69 167 GLY A N 1
ATOM 1293 C CA . GLY A 1 167 ? 2.219 11.853 -15.807 1.00 93.69 167 GLY A CA 1
ATOM 1294 C C . GLY A 1 167 ? 3.341 11.048 -16.481 1.00 93.69 167 GLY A C 1
ATOM 1295 O O . GLY A 1 167 ? 3.076 10.242 -17.369 1.00 93.69 167 GLY A O 1
ATOM 1296 N N . GLU A 1 168 ? 4.585 11.209 -16.035 1.00 93.81 168 GLU A N 1
ATOM 1297 C CA . GLU A 1 168 ? 5.766 10.494 -16.540 1.00 93.81 168 GLU A CA 1
ATOM 1298 C C . GLU A 1 168 ? 5.731 9.000 -16.199 1.00 93.81 168 GLU A C 1
ATOM 1300 O O . GLU A 1 168 ? 6.404 8.194 -16.842 1.00 93.81 168 GLU A O 1
ATOM 1305 N N . PHE A 1 169 ? 4.938 8.615 -15.198 1.00 95.88 169 PHE A N 1
ATOM 1306 C CA . PHE A 1 169 ? 4.805 7.245 -14.717 1.00 95.88 169 PHE A CA 1
ATOM 1307 C C . PHE A 1 169 ? 3.641 6.510 -15.396 1.00 95.88 169 PHE A C 1
ATOM 1309 O O . PHE A 1 169 ? 2.882 5.781 -14.761 1.00 95.88 169 PHE A O 1
ATOM 1316 N N . TYR A 1 170 ? 3.503 6.681 -16.714 1.00 96.31 170 TYR A N 1
ATOM 1317 C CA . TYR A 1 170 ? 2.428 6.062 -17.494 1.00 96.31 170 TYR A CA 1
ATOM 1318 C C . TYR A 1 170 ? 2.406 4.530 -17.361 1.00 96.31 170 TYR A C 1
ATOM 1320 O O . TYR A 1 170 ? 1.367 3.947 -17.060 1.00 96.31 170 TYR A O 1
ATOM 1328 N N . ASN A 1 171 ? 3.561 3.873 -17.513 1.00 96.56 171 ASN A N 1
ATOM 1329 C CA . ASN A 1 171 ? 3.651 2.411 -17.414 1.00 96.56 171 ASN A CA 1
ATOM 1330 C C . ASN A 1 171 ? 3.285 1.910 -16.004 1.00 96.56 171 ASN A C 1
ATOM 1332 O O . ASN A 1 171 ? 2.633 0.880 -15.858 1.00 96.56 171 ASN A O 1
ATOM 1336 N N . GLU A 1 172 ? 3.663 2.661 -14.972 1.00 96.62 172 GLU A N 1
ATOM 1337 C CA . GLU A 1 172 ? 3.402 2.356 -13.562 1.00 96.62 172 GLU A CA 1
ATOM 1338 C C . GLU A 1 172 ? 1.904 2.443 -13.303 1.00 96.62 172 GLU A C 1
ATOM 1340 O O . GLU A 1 172 ? 1.335 1.570 -12.655 1.00 96.62 172 GLU A O 1
ATOM 1345 N N . ALA A 1 173 ? 1.265 3.484 -13.845 1.00 97.00 173 ALA A N 1
ATOM 1346 C CA . ALA A 1 173 ? -0.172 3.669 -13.771 1.00 97.00 173 ALA A CA 1
ATOM 1347 C C . ALA A 1 173 ? -0.913 2.523 -14.471 1.00 97.00 173 ALA A C 1
ATOM 1349 O O . ALA A 1 173 ? -1.884 2.014 -13.918 1.00 97.00 173 ALA A O 1
ATOM 1350 N N . CYS A 1 174 ? -0.442 2.062 -15.636 1.00 97.81 174 CYS A N 1
ATOM 1351 C CA . CYS A 1 174 ? -1.016 0.900 -16.318 1.00 97.81 174 CYS A CA 1
ATOM 1352 C C . CYS A 1 174 ? -0.899 -0.385 -15.482 1.00 97.81 174 CYS A C 1
ATOM 1354 O O . CYS A 1 174 ? -1.896 -1.089 -15.324 1.00 97.81 174 CYS A O 1
ATOM 1356 N N . ILE A 1 175 ? 0.279 -0.665 -14.912 1.00 97.50 175 ILE A N 1
ATOM 1357 C CA . ILE A 1 175 ? 0.503 -1.836 -14.045 1.00 97.50 175 ILE A CA 1
ATOM 1358 C C . ILE A 1 175 ? -0.380 -1.765 -12.796 1.00 97.50 175 ILE A C 1
ATOM 1360 O O . ILE A 1 175 ? -1.039 -2.742 -12.434 1.00 97.50 175 ILE A O 1
ATOM 1364 N N . LEU A 1 176 ? -0.437 -0.602 -12.144 1.00 97.56 176 LEU A N 1
ATOM 1365 C CA . LEU A 1 176 ? -1.269 -0.418 -10.962 1.00 97.56 176 LEU A CA 1
ATOM 1366 C C . LEU A 1 176 ? -2.756 -0.559 -11.307 1.00 97.56 176 LEU A C 1
ATOM 1368 O O . LEU A 1 176 ? -3.498 -1.177 -10.549 1.00 97.56 176 LEU A O 1
ATOM 1372 N N . GLN A 1 177 ? -3.191 -0.053 -12.462 1.00 97.81 177 GLN A N 1
ATOM 1373 C CA . GLN A 1 177 ? -4.563 -0.208 -12.940 1.00 97.81 177 GLN A CA 1
ATOM 1374 C C . GLN A 1 177 ? -4.907 -1.675 -13.252 1.00 97.81 177 GLN A C 1
ATOM 1376 O O . GLN A 1 177 ? -6.024 -2.103 -12.951 1.00 97.81 177 GLN A O 1
ATOM 1381 N N . GLU A 1 178 ? -3.969 -2.456 -13.803 1.00 97.62 178 GLU A N 1
ATOM 1382 C CA . GLU A 1 178 ? -4.113 -3.911 -13.980 1.00 97.62 178 GLU A CA 1
ATOM 1383 C C . GLU A 1 178 ? -4.300 -4.600 -12.622 1.00 97.62 178 GLU A C 1
ATOM 1385 O O . GLU A 1 178 ? -5.285 -5.314 -12.433 1.00 97.62 178 GLU A O 1
ATOM 1390 N N . ALA A 1 179 ? -3.434 -4.315 -11.646 1.00 97.62 179 ALA A N 1
ATOM 1391 C CA . ALA A 1 179 ? -3.525 -4.883 -10.299 1.00 97.62 179 ALA A CA 1
ATOM 1392 C C . ALA A 1 179 ? -4.820 -4.479 -9.565 1.00 97.62 179 ALA A C 1
ATOM 1394 O O . ALA A 1 179 ? -5.442 -5.306 -8.894 1.00 97.62 179 ALA A O 1
ATOM 1395 N N . ILE A 1 180 ? -5.278 -3.232 -9.732 1.00 97.25 180 ILE A N 1
ATOM 1396 C CA . ILE A 1 180 ? -6.581 -2.774 -9.230 1.00 97.25 180 ILE A CA 1
ATOM 1397 C C . ILE A 1 180 ? -7.702 -3.594 -9.878 1.00 97.25 180 ILE A C 1
ATOM 1399 O O . ILE A 1 180 ? -8.582 -4.091 -9.176 1.00 97.25 180 ILE A O 1
ATOM 1403 N N . ALA A 1 181 ? -7.675 -3.779 -11.199 1.00 97.62 181 ALA A N 1
ATOM 1404 C CA . ALA A 1 181 ? -8.683 -4.571 -11.896 1.00 97.62 181 ALA A CA 1
ATOM 1405 C C . ALA A 1 181 ? -8.689 -6.041 -11.441 1.00 97.62 181 ALA A C 1
ATOM 1407 O O . ALA A 1 181 ? -9.766 -6.624 -11.322 1.00 97.62 181 ALA A O 1
ATOM 1408 N N . GLU A 1 182 ? -7.527 -6.638 -11.155 1.00 96.62 182 GLU A N 1
ATOM 1409 C CA . GLU A 1 182 ? -7.437 -7.965 -10.529 1.00 96.62 182 GLU A CA 1
ATOM 1410 C C . GLU A 1 182 ? -8.131 -7.984 -9.161 1.00 96.62 182 GLU A C 1
ATOM 1412 O O . GLU A 1 182 ? -8.990 -8.835 -8.929 1.00 96.62 182 GLU A O 1
ATOM 1417 N N . ALA A 1 183 ? -7.827 -7.015 -8.292 1.00 95.50 183 ALA A N 1
ATOM 1418 C CA . ALA A 1 183 ? -8.422 -6.921 -6.959 1.00 95.50 183 ALA A CA 1
ATOM 1419 C C . ALA A 1 183 ? -9.953 -6.735 -7.000 1.00 95.50 183 ALA A C 1
ATOM 1421 O O . ALA A 1 183 ? -10.662 -7.307 -6.178 1.00 95.50 183 ALA A O 1
ATOM 1422 N N . TYR A 1 184 ? -10.487 -5.994 -7.978 1.00 95.38 184 TYR A N 1
ATOM 1423 C CA . TYR A 1 184 ? -11.939 -5.856 -8.172 1.00 95.38 184 TYR A CA 1
ATOM 1424 C C . TYR A 1 184 ? -12.615 -7.117 -8.726 1.00 95.38 184 TYR A C 1
ATOM 1426 O O . TYR A 1 184 ? -13.810 -7.312 -8.494 1.00 95.38 184 TYR A O 1
ATOM 1434 N N . LYS A 1 185 ? -11.895 -7.940 -9.502 1.00 94.81 185 LYS A N 1
ATOM 1435 C CA . LYS A 1 185 ? -12.432 -9.174 -10.105 1.00 94.81 185 LYS A CA 1
ATOM 1436 C C . LYS A 1 185 ? -12.560 -10.306 -9.096 1.00 94.81 185 LYS A C 1
ATOM 1438 O O . LYS A 1 185 ? -13.453 -11.135 -9.248 1.00 94.81 185 LYS A O 1
ATOM 1443 N N . VAL A 1 186 ? -11.692 -10.343 -8.088 1.00 84.44 186 VAL A N 1
ATOM 1444 C CA . VAL A 1 186 ? -11.788 -11.304 -6.987 1.00 84.44 186 VAL A CA 1
ATOM 1445 C C . VAL A 1 186 ? -12.904 -10.858 -6.049 1.00 84.44 186 VAL A C 1
ATOM 1447 O O . VAL A 1 186 ? -12.689 -10.174 -5.054 1.00 84.44 186 VAL A O 1
ATOM 1450 N N . ARG A 1 187 ? -14.136 -11.192 -6.427 1.00 61.88 187 ARG A N 1
ATOM 1451 C CA . ARG A 1 187 ? -15.301 -11.142 -5.545 1.00 61.88 187 ARG A CA 1
ATOM 1452 C C . ARG A 1 187 ? -15.643 -12.590 -5.223 1.00 61.88 187 ARG A C 1
ATOM 1454 O O . ARG A 1 187 ? -15.902 -13.354 -6.150 1.00 61.88 187 ARG A O 1
ATOM 1461 N N . ASP A 1 188 ? -15.548 -12.931 -3.940 1.00 48.47 188 ASP A N 1
ATOM 1462 C CA . ASP A 1 188 ? -16.073 -14.183 -3.383 1.00 48.47 188 ASP A CA 1
ATOM 1463 C C . ASP A 1 188 ? -17.573 -14.334 -3.688 1.00 48.47 188 ASP A C 1
ATOM 1465 O O . ASP A 1 188 ? -18.293 -13.302 -3.640 1.00 48.47 188 ASP A O 1
#

Foldseek 3Di:
DDDDDDDDDDDDDDDDDDDDPDPDDDDPDPDPDPPPDDDDDDDLVNDPCNQLPQPFDQAPVRCVVVCQVPCLVVLLVVAQVVLLVVQQVVQDFDPPPPRHRPSVVLVVLVDPDPPDAAEAEAELDPPDPPDCRSLSCLQGHLSNVVSVRVSSCRNNVHPYYHYDHDPVSVVSVVSNVNRVVSVVVPDD

Radius of gyration: 34.96 Å; chains: 1; bounding box: 66×33×136 Å

Secondary structure (DSSP, 8-state):
-----PPP-PPPPP----------PPPP----PPP--------GGG-S-TTTTS-S--SHHHHHHTTTTTTHHHHHHT-HHHHHHHHHHTT-B-SSSS--BHHHHHHTT-SPP-SSPEEEEEEE---STT--HHHHHHHH-HHHHHHHHHHHHHHHTEEEEEEEE-TT-HHHHHHHHHHHHHHHH---